Protein AF-A0AA39Y6M5-F1 (afdb_monomer_lite)

Sequence (364 aa):
MTWGSYYYCAICGGPFGGCNFQTGSERCSFQATEEDETVQDGFNRGYDQNIIQHVEVLWTEIMLILGLKRDETACIVGPAFLEHGSGSSGVELDADEDGRYRTLRSHGKFYTYINSNGFDYAWKPLFPFHWPCYKLLARALTETNSNVPVATTTNQIDKHVLFIVMERKINTASKCLNLDYGLAATSQDYCWRSIPGYELLVAPFDETPSTSTLLRTTCTISPDALHFPAVKGDLTAKVKSDPFQKLPNEIIGIILGFPIDIVSVLNLCRASWSVRCVLQDNDLFWKGRIRIDLPCFFELHQLMAEDPELLRGKNVKGLLLALHEMTRPMKGMTGPFMGLANRRRVWSVCEQIAALYWDVARES

Organism: NCBI:txid92897

pLDDT: mean 78.14, std 18.61, range [30.48, 97.44]

InterPro domains:
  IPR036047 F-box-like domain superfamily [SSF81383] (234-307)

Radius of gyration: 23.87 Å; chains: 1; bounding box: 70×54×61 Å

Secondary structure (DSSP, 8-state):
-PPPPSS--TTT---SS---EESS---------S------TTS--SEETTTS-HHHHGGGT-EEEEEE-TTS-EEEEEEEEEEE-SS-EEEEEPPPTT-GGGGT-SSS-BPPS--SS-S-TT----EEEEHHHHHHHHHHHHTTT----HHHHHHHS-HHHHHHHHHTTB-TTSSSBSS--GGGGGG-SSS----TT-GGGGS--S--HHHHHHHHHHHHHHHHH-------S--GGG-S--GGGGS-HHHHHHHHTSS--HHHHHHHHHH-HHHHHHHHT-HHHHHHHHHHH-TT-HHHHHHHHH-TTTTTTS-HHHHHHHHHHHT---TT--STTHHHHHHHHHHHHHHHHHHHHHHHHHH-

Structure (mmCIF, N/CA/C/O backbone):
data_AF-A0AA39Y6M5-F1
#
_entry.id   AF-A0AA39Y6M5-F1
#
loop_
_atom_site.group_PDB
_atom_site.id
_atom_site.type_symbol
_atom_site.label_atom_id
_atom_site.label_alt_id
_atom_site.label_comp_id
_atom_site.label_asym_id
_atom_site.label_entity_id
_atom_site.label_seq_id
_atom_site.pdbx_PDB_ins_code
_atom_site.Cartn_x
_atom_site.Cartn_y
_atom_site.Cartn_z
_atom_site.occupancy
_atom_site.B_iso_or_equiv
_atom_site.auth_seq_id
_atom_site.auth_comp_id
_atom_site.auth_asym_id
_atom_site.auth_atom_id
_atom_site.pdbx_PDB_model_num
ATOM 1 N N . MET A 1 1 ? 10.663 18.355 -23.113 1.00 34.12 1 MET A N 1
ATOM 2 C CA . MET A 1 1 ? 9.642 17.356 -22.740 1.00 34.12 1 MET A CA 1
ATOM 3 C C . MET A 1 1 ? 10.362 16.074 -22.383 1.00 34.12 1 MET A C 1
ATOM 5 O O . MET A 1 1 ? 10.937 15.446 -23.262 1.00 34.12 1 MET A O 1
ATOM 9 N N . THR A 1 2 ? 10.411 15.740 -21.101 1.00 42.34 2 THR A N 1
ATOM 10 C CA . THR A 1 2 ? 10.810 14.414 -20.626 1.00 42.34 2 THR A CA 1
ATOM 11 C C . THR A 1 2 ? 9.651 13.459 -20.896 1.00 42.34 2 THR A C 1
ATOM 13 O O . THR A 1 2 ? 8.534 13.682 -20.430 1.00 42.34 2 THR A O 1
ATOM 16 N N . TRP A 1 3 ? 9.880 12.450 -21.732 1.00 45.06 3 TRP A N 1
ATOM 17 C CA . TRP A 1 3 ? 8.889 11.412 -22.012 1.00 45.06 3 TRP A CA 1
ATOM 18 C C . TRP A 1 3 ? 8.793 10.482 -20.794 1.00 45.06 3 TRP A C 1
ATOM 20 O O . TRP A 1 3 ? 9.824 10.068 -20.269 1.00 45.06 3 TRP A O 1
ATOM 30 N N . GLY A 1 4 ? 7.578 10.176 -20.327 1.00 54.34 4 GLY A N 1
ATOM 31 C CA . GLY A 1 4 ? 7.365 9.272 -19.189 1.00 54.34 4 GLY A CA 1
ATOM 32 C C . GLY A 1 4 ? 7.829 7.837 -19.475 1.00 54.34 4 GLY A C 1
ATOM 33 O O . GLY A 1 4 ? 7.983 7.446 -20.633 1.00 54.34 4 GLY A O 1
ATOM 34 N N . SER A 1 5 ? 8.022 7.037 -18.422 1.00 58.53 5 SER A N 1
ATOM 35 C CA . SER A 1 5 ? 8.390 5.619 -18.561 1.00 58.53 5 SER A CA 1
ATOM 36 C C . SER A 1 5 ? 7.344 4.829 -19.362 1.00 58.53 5 SER A C 1
ATOM 38 O O . SER A 1 5 ? 6.140 5.002 -19.155 1.00 58.53 5 SER A O 1
ATOM 40 N N . TYR A 1 6 ? 7.814 3.939 -20.244 1.00 74.12 6 TYR A N 1
ATOM 41 C CA . TYR A 1 6 ? 6.991 3.013 -21.038 1.00 74.12 6 TYR A CA 1
ATOM 42 C C . TYR A 1 6 ? 6.620 1.727 -20.293 1.00 74.12 6 TYR A C 1
ATOM 44 O O . TYR A 1 6 ? 5.731 1.001 -20.735 1.00 74.12 6 TYR A O 1
ATOM 52 N N . TYR A 1 7 ? 7.295 1.459 -19.176 1.00 81.88 7 TYR A N 1
ATOM 53 C CA . TYR A 1 7 ? 7.055 0.317 -18.303 1.00 81.88 7 TYR A CA 1
ATOM 54 C C . TYR A 1 7 ? 6.776 0.803 -16.886 1.00 81.88 7 TYR A C 1
ATOM 56 O O . TYR A 1 7 ? 7.237 1.873 -16.475 1.00 81.88 7 TYR A O 1
ATOM 64 N N . TYR A 1 8 ? 6.040 0.006 -16.129 1.00 89.94 8 TYR A N 1
ATOM 65 C CA . TYR A 1 8 ? 5.655 0.347 -14.769 1.00 89.94 8 TYR A CA 1
ATOM 66 C C . TYR A 1 8 ? 6.223 -0.660 -13.784 1.00 89.94 8 TYR A C 1
ATOM 68 O O . TYR A 1 8 ? 6.448 -1.825 -14.113 1.00 89.94 8 TYR A O 1
ATOM 76 N N . CYS A 1 9 ? 6.439 -0.206 -12.554 1.00 93.50 9 CYS A N 1
ATOM 77 C CA . CYS A 1 9 ? 6.902 -1.069 -11.480 1.00 93.50 9 CYS A CA 1
ATOM 78 C C . CYS A 1 9 ? 5.972 -2.273 -11.295 1.00 93.50 9 CYS A C 1
ATOM 80 O O . CYS A 1 9 ? 4.769 -2.102 -11.092 1.00 93.50 9 CYS A O 1
ATOM 82 N N . ALA A 1 10 ? 6.554 -3.476 -11.279 1.00 94.38 10 ALA A N 1
ATOM 83 C CA . ALA A 1 10 ? 5.867 -4.751 -11.073 1.00 94.38 10 ALA A CA 1
ATOM 84 C C . ALA A 1 10 ? 4.918 -4.729 -9.869 1.00 94.38 10 ALA A C 1
ATOM 86 O O . ALA A 1 10 ? 3.842 -5.320 -9.897 1.00 94.38 10 ALA A O 1
ATOM 87 N N . ILE A 1 11 ? 5.342 -4.037 -8.808 1.00 96.00 11 ILE A N 1
ATOM 88 C CA . ILE A 1 11 ? 4.715 -4.065 -7.488 1.00 96.00 11 ILE A CA 1
ATOM 89 C C . ILE A 1 11 ? 3.790 -2.862 -7.290 1.00 96.00 11 ILE A C 1
ATOM 91 O O . ILE A 1 11 ? 2.639 -3.036 -6.925 1.00 96.00 11 ILE A O 1
ATOM 95 N N . CYS A 1 12 ? 4.248 -1.626 -7.519 1.00 96.06 12 CYS A N 1
ATOM 96 C CA . CYS A 1 12 ? 3.414 -0.447 -7.250 1.00 96.06 12 CYS A CA 1
ATOM 97 C C . CYS A 1 12 ? 2.680 0.105 -8.474 1.00 96.06 12 CYS A C 1
ATOM 99 O O . CYS A 1 12 ? 1.875 1.022 -8.310 1.00 96.06 12 CYS A O 1
ATOM 101 N N . GLY A 1 13 ? 2.985 -0.372 -9.683 1.00 94.06 13 GLY A N 1
ATOM 102 C CA . GLY A 1 13 ? 2.430 0.162 -10.927 1.00 94.06 13 GLY A CA 1
ATOM 103 C C . GLY A 1 13 ? 2.837 1.609 -11.223 1.00 94.06 13 GLY A C 1
ATOM 104 O O . GLY A 1 13 ? 2.235 2.231 -12.091 1.00 94.06 13 GLY A O 1
ATOM 105 N N . GLY A 1 14 ? 3.803 2.160 -10.483 1.00 92.94 14 GLY A N 1
ATOM 106 C CA . GLY A 1 14 ? 4.305 3.525 -10.637 1.00 92.94 14 GLY A CA 1
ATOM 107 C C . GLY A 1 14 ? 5.369 3.667 -11.734 1.00 92.94 14 GLY A C 1
ATOM 108 O O . GLY A 1 14 ? 5.816 2.656 -12.286 1.00 92.94 14 GLY A O 1
ATOM 109 N N . PRO A 1 15 ? 5.780 4.909 -12.039 1.00 92.19 15 PRO A N 1
ATOM 110 C CA . PRO A 1 15 ? 6.773 5.209 -13.066 1.00 92.19 15 PRO A CA 1
ATOM 111 C C . PRO A 1 15 ? 8.192 4.928 -12.592 1.00 92.19 15 PRO A C 1
ATOM 113 O O . PRO A 1 15 ? 8.428 4.914 -11.392 1.00 92.19 15 PRO A O 1
ATOM 116 N N . PHE A 1 16 ? 9.124 4.838 -13.542 1.00 85.75 16 PHE A N 1
ATOM 117 C CA . PHE A 1 16 ? 10.561 4.902 -13.283 1.00 85.75 16 PHE A CA 1
ATOM 118 C C . PHE A 1 16 ? 11.121 6.260 -13.734 1.00 85.75 16 PHE A C 1
ATOM 120 O O . PHE A 1 16 ? 11.614 6.389 -14.850 1.00 85.75 16 PHE A O 1
ATOM 127 N N . GLY A 1 17 ? 10.954 7.311 -12.928 1.00 81.38 17 GLY A N 1
ATOM 128 C CA . GLY A 1 17 ? 11.300 8.683 -13.323 1.00 81.38 17 GLY A CA 1
ATOM 129 C C . GLY A 1 17 ? 10.341 9.313 -14.349 1.00 81.38 17 GLY A C 1
ATOM 130 O O . GLY A 1 17 ? 9.203 8.873 -14.530 1.00 81.38 17 GLY A O 1
ATOM 131 N N . GLY A 1 18 ? 10.776 10.401 -14.998 1.00 74.44 18 GLY A N 1
ATOM 132 C CA . GLY A 1 18 ? 9.987 11.097 -16.028 1.00 74.44 18 GLY A CA 1
ATOM 133 C C . GLY A 1 18 ? 8.713 11.777 -15.505 1.00 74.44 18 GLY A C 1
ATOM 134 O O . GLY A 1 18 ? 7.764 11.982 -16.263 1.00 74.44 18 GLY A O 1
ATOM 135 N N . CYS A 1 19 ? 8.670 12.106 -14.210 1.00 84.44 19 CYS A N 1
ATOM 136 C CA . CYS A 1 19 ? 7.567 12.853 -13.616 1.00 84.44 19 CYS A CA 1
ATOM 137 C C . CYS A 1 19 ? 7.645 14.327 -14.030 1.00 84.44 19 CYS A C 1
ATOM 139 O O . CYS A 1 19 ? 8.646 14.996 -13.786 1.00 84.44 19 CYS A O 1
ATOM 141 N N . ASN A 1 20 ? 6.573 14.844 -14.628 1.00 87.38 20 ASN A N 1
ATOM 142 C CA . ASN A 1 20 ? 6.468 16.259 -14.975 1.00 87.38 20 ASN A CA 1
ATOM 143 C C . ASN A 1 20 ? 5.899 17.050 -13.794 1.00 87.38 20 ASN A C 1
ATOM 145 O O . ASN A 1 20 ? 5.004 16.570 -13.097 1.00 87.38 20 ASN A O 1
ATOM 149 N N . PHE A 1 21 ? 6.393 18.271 -13.604 1.00 87.31 21 PHE A N 1
ATOM 150 C CA . PHE A 1 21 ? 5.992 19.173 -12.528 1.00 87.31 21 PHE A CA 1
ATOM 151 C C . PHE A 1 21 ? 5.529 20.509 -13.094 1.00 87.31 21 PHE A C 1
ATOM 153 O O . PHE A 1 21 ? 6.044 20.964 -14.114 1.00 87.31 21 PHE A O 1
ATOM 160 N N . GLN A 1 22 ? 4.602 21.150 -12.392 1.00 85.12 22 GLN A N 1
ATOM 161 C CA . GLN A 1 22 ? 4.124 22.489 -12.708 1.00 85.12 22 GLN A CA 1
ATOM 162 C C . GLN A 1 22 ? 4.166 23.389 -11.471 1.00 85.12 22 GLN A C 1
ATOM 164 O O . GLN A 1 22 ? 4.022 22.928 -10.335 1.00 85.12 22 GLN A O 1
ATOM 169 N N . THR A 1 23 ? 4.378 24.683 -11.699 1.00 71.94 23 THR A N 1
ATOM 170 C CA . THR A 1 23 ? 4.433 25.701 -10.648 1.00 71.94 23 THR A CA 1
ATOM 171 C C . THR A 1 23 ? 3.099 26.444 -10.616 1.00 71.94 23 THR A C 1
ATOM 173 O O . THR A 1 23 ? 2.788 27.177 -11.549 1.00 71.94 23 THR A O 1
ATOM 176 N N . GLY A 1 24 ? 2.319 26.275 -9.546 1.00 58.16 24 GLY A N 1
ATOM 177 C CA . GLY A 1 24 ? 1.094 27.048 -9.312 1.00 58.16 24 GLY A CA 1
ATOM 178 C C . GLY A 1 24 ? -0.177 26.205 -9.205 1.00 58.16 24 GLY A C 1
ATOM 179 O O . GLY A 1 24 ? -0.404 25.268 -9.968 1.00 58.16 24 GLY A O 1
ATOM 180 N N . SER A 1 25 ? -1.022 26.577 -8.240 1.00 46.44 25 SER A N 1
ATOM 181 C CA . SER A 1 25 ? -2.271 25.902 -7.892 1.00 46.44 25 SER A CA 1
ATOM 182 C C . SER A 1 25 ? -3.431 26.324 -8.794 1.00 46.44 25 SER A C 1
ATOM 184 O O . SER A 1 25 ? -4.493 26.724 -8.303 1.00 46.44 25 SER A O 1
ATOM 186 N N . GLU A 1 26 ? -3.300 26.207 -10.111 1.00 47.66 26 GLU A N 1
ATOM 187 C CA . GLU A 1 26 ? -4.515 26.031 -10.904 1.00 47.66 26 GLU A CA 1
ATOM 188 C C . GLU A 1 26 ? -5.028 24.619 -10.615 1.00 47.66 26 GLU A C 1
ATOM 190 O O . GLU A 1 26 ? -4.904 23.690 -11.413 1.00 47.66 26 GLU A O 1
ATOM 195 N N . ARG A 1 27 ? -5.588 24.449 -9.406 1.00 45.91 27 ARG A N 1
ATOM 196 C CA . ARG A 1 27 ? -6.566 23.411 -9.120 1.00 45.91 27 ARG A CA 1
ATOM 197 C C . ARG A 1 27 ? -7.596 23.590 -10.216 1.00 45.91 27 ARG A C 1
ATOM 199 O O . ARG A 1 27 ? -8.429 24.483 -10.106 1.00 45.91 27 ARG A O 1
ATOM 206 N N . CYS A 1 28 ? -7.494 22.803 -11.285 1.00 39.22 28 CYS A N 1
ATOM 207 C CA . CYS A 1 28 ? -8.546 22.725 -12.275 1.00 39.22 28 CYS A CA 1
ATOM 208 C C . CYS A 1 28 ? -9.803 22.408 -11.479 1.00 39.22 28 CYS A C 1
ATOM 210 O O . CYS A 1 28 ? -9.953 21.307 -10.939 1.00 39.22 28 CYS A O 1
ATOM 212 N N . SER A 1 29 ? -10.650 23.417 -11.318 1.00 34.12 29 SER A N 1
ATOM 213 C CA . SER A 1 29 ? -11.979 23.304 -10.763 1.00 34.12 29 SER A CA 1
ATOM 214 C C . SER A 1 29 ? -12.779 22.491 -11.765 1.00 34.12 29 SER A C 1
ATOM 216 O O . SER A 1 29 ? -13.538 23.032 -12.559 1.00 34.12 29 SER A O 1
ATOM 218 N N . PHE A 1 30 ? -12.562 21.177 -11.769 1.00 38.91 30 PHE A N 1
ATOM 219 C CA . PHE A 1 30 ? -13.411 20.227 -12.462 1.00 38.91 30 PHE A CA 1
ATOM 220 C C . PHE A 1 30 ? -14.715 20.139 -11.667 1.00 38.91 30 PHE A C 1
ATOM 222 O O . PHE A 1 30 ? -14.952 19.198 -10.914 1.00 38.91 30 PHE A O 1
ATOM 229 N N . GLN A 1 31 ? -15.563 21.156 -11.815 1.00 30.48 31 GLN A N 1
ATOM 230 C CA . GLN A 1 31 ? -16.993 20.903 -11.861 1.00 30.48 31 GLN A CA 1
ATOM 231 C C . GLN A 1 31 ? -17.224 20.227 -13.209 1.00 30.48 31 GLN A C 1
ATOM 233 O O . GLN A 1 31 ? -17.261 20.886 -14.243 1.00 30.48 31 GLN A O 1
ATOM 238 N N . ALA A 1 32 ? -17.251 18.895 -13.203 1.00 34.06 32 ALA A N 1
ATOM 239 C CA . ALA A 1 32 ? -17.635 18.128 -14.374 1.00 34.06 32 ALA A CA 1
ATOM 240 C C . ALA A 1 32 ? -19.085 18.496 -14.717 1.00 34.06 32 ALA A C 1
ATOM 242 O O . ALA A 1 32 ? -20.015 18.105 -14.014 1.00 34.06 32 ALA A O 1
ATOM 243 N N . THR A 1 33 ? -19.253 19.303 -15.756 1.00 30.61 33 THR A N 1
ATOM 244 C CA . THR A 1 33 ? -20.487 19.360 -16.533 1.00 30.61 33 THR A CA 1
ATOM 245 C C . THR A 1 33 ? -20.224 18.503 -17.768 1.00 30.61 33 THR A C 1
ATOM 247 O O . THR A 1 33 ? -19.150 18.590 -18.358 1.00 30.61 33 THR A O 1
ATOM 250 N N . GLU A 1 34 ? -21.134 17.578 -18.073 1.00 36.50 34 GLU A N 1
ATOM 251 C CA . GLU A 1 34 ? -20.981 16.513 -19.083 1.00 36.50 34 GLU A CA 1
ATOM 252 C C . GLU A 1 34 ? -20.985 17.015 -20.543 1.00 36.50 34 GLU A C 1
ATOM 254 O O . GLU A 1 34 ? -21.214 16.243 -21.467 1.00 36.50 34 GLU A O 1
ATOM 259 N N . GLU A 1 35 ? -20.706 18.292 -20.786 1.00 33.50 35 GLU A N 1
ATOM 260 C CA . GLU A 1 35 ? -20.818 18.914 -22.104 1.00 33.50 35 GLU A CA 1
ATOM 261 C C . GLU A 1 35 ? -19.618 19.835 -22.353 1.00 33.50 35 GLU A C 1
ATOM 263 O O . GLU A 1 35 ? -19.730 21.040 -22.185 1.00 33.50 35 GLU A O 1
ATOM 268 N N . ASP A 1 36 ? -18.454 19.280 -22.708 1.00 31.56 36 ASP A N 1
ATOM 269 C CA . ASP A 1 36 ? -17.463 19.995 -23.532 1.00 31.56 36 ASP A CA 1
ATOM 270 C C . ASP A 1 36 ? -16.355 19.039 -24.018 1.00 31.56 36 ASP A C 1
ATOM 272 O O . ASP A 1 36 ? -15.280 18.900 -23.431 1.00 31.56 36 ASP A O 1
ATOM 276 N N . GLU A 1 37 ? -16.614 18.370 -25.145 1.00 36.66 37 GLU A N 1
ATOM 277 C CA . GLU A 1 37 ? -15.657 17.529 -25.887 1.00 36.66 37 GLU A CA 1
ATOM 278 C C . GLU A 1 37 ? -14.645 18.341 -26.729 1.00 36.66 37 GLU A C 1
ATOM 280 O O . GLU A 1 37 ? -14.101 17.847 -27.717 1.00 36.66 37 GLU A O 1
ATOM 285 N N . THR A 1 38 ? -14.329 19.585 -26.361 1.00 36.75 38 THR A N 1
ATOM 286 C CA . THR A 1 38 ? -13.321 20.383 -27.083 1.00 36.75 38 THR A CA 1
ATOM 287 C C . THR A 1 38 ? -12.401 21.157 -26.145 1.00 36.75 38 THR A C 1
ATOM 289 O O . THR A 1 38 ? -12.395 22.386 -26.139 1.00 36.75 38 THR A O 1
ATOM 292 N N . VAL A 1 39 ? -11.567 20.456 -25.371 1.00 37.78 39 VAL A N 1
ATOM 293 C CA . VAL A 1 39 ? -10.451 21.095 -24.654 1.00 37.78 39 VAL A CA 1
ATOM 294 C C . VAL A 1 39 ? -9.157 20.867 -25.429 1.00 37.78 39 VAL A C 1
ATOM 296 O O . VAL A 1 39 ? -8.657 19.750 -25.544 1.00 37.78 39 VAL A O 1
ATOM 299 N N . GLN A 1 40 ? -8.637 21.962 -25.983 1.00 34.88 40 GLN A N 1
ATOM 300 C CA . GLN A 1 40 ? -7.342 22.051 -26.652 1.00 34.88 40 GLN A CA 1
ATOM 301 C C . GLN A 1 40 ? -6.214 21.431 -25.805 1.00 34.88 40 GLN A C 1
ATOM 303 O O . GLN A 1 40 ? -6.116 21.652 -24.599 1.00 34.88 40 GLN A O 1
ATOM 308 N N . ASP A 1 41 ? -5.333 20.703 -26.491 1.00 39.19 41 ASP A N 1
ATOM 309 C CA . ASP A 1 41 ? -4.190 19.886 -26.050 1.00 39.19 41 ASP A CA 1
ATOM 310 C C . ASP A 1 41 ? -3.041 20.662 -25.341 1.00 39.19 41 ASP A C 1
ATOM 312 O O . ASP A 1 41 ? -1.866 20.341 -25.503 1.00 39.19 41 ASP A O 1
ATOM 316 N N . GLY A 1 42 ? -3.344 21.715 -24.569 1.00 39.03 42 GLY A N 1
ATOM 317 C CA . GLY A 1 42 ? -2.362 22.733 -24.161 1.00 39.03 42 GLY A CA 1
ATOM 318 C C . GLY A 1 42 ? -2.262 23.117 -22.679 1.00 39.03 42 GLY A C 1
ATOM 319 O O . GLY A 1 42 ? -1.364 23.889 -22.358 1.00 39.03 42 GLY A O 1
ATOM 320 N N . PHE A 1 43 ? -3.102 22.621 -21.762 1.00 42.53 43 PHE A N 1
ATOM 321 C CA . PHE A 1 43 ? -3.134 23.142 -20.380 1.00 42.53 43 PHE A CA 1
ATOM 322 C C . PHE A 1 43 ? -2.804 22.095 -19.293 1.00 42.53 43 PHE A C 1
ATOM 324 O O . PHE A 1 43 ? -3.413 21.031 -19.222 1.00 42.53 43 PHE A O 1
ATOM 331 N N . ASN A 1 44 ? -1.817 22.442 -18.449 1.00 51.97 44 ASN A N 1
ATOM 332 C CA . ASN A 1 44 ? -1.451 21.873 -17.138 1.00 51.97 44 ASN A CA 1
ATOM 333 C C . ASN A 1 44 ? -1.230 20.350 -17.047 1.00 51.97 44 ASN A C 1
ATOM 335 O O . ASN A 1 44 ? -2.015 19.604 -16.458 1.00 51.97 44 ASN A O 1
ATOM 339 N N . ARG A 1 45 ? -0.094 19.885 -17.586 1.00 67.56 45 ARG A N 1
ATOM 340 C CA . ARG A 1 45 ? 0.394 18.504 -17.426 1.00 67.56 45 ARG A CA 1
ATOM 341 C C . ARG A 1 45 ? 1.555 18.452 -16.432 1.00 67.56 45 ARG A C 1
ATOM 343 O O . ARG A 1 45 ? 2.706 18.632 -16.820 1.00 67.56 45 ARG A O 1
ATOM 350 N N . GLY A 1 46 ? 1.274 18.162 -15.166 1.00 85.25 46 GLY A N 1
ATOM 351 C CA . GLY A 1 46 ? 2.313 17.893 -14.174 1.00 85.25 46 GLY A CA 1
ATOM 352 C C . GLY A 1 46 ? 1.793 17.861 -12.743 1.00 85.25 46 GLY A C 1
ATOM 353 O O . GLY A 1 46 ? 0.701 18.336 -12.456 1.00 85.25 46 GLY A O 1
ATOM 354 N N . TYR A 1 47 ? 2.585 17.302 -11.837 1.00 91.75 47 TYR A N 1
ATOM 355 C CA . TYR A 1 47 ? 2.329 17.370 -10.401 1.00 91.75 47 TYR A CA 1
ATOM 356 C C . TYR A 1 47 ? 2.544 18.789 -9.865 1.00 91.75 47 TYR A C 1
ATOM 358 O O . TYR A 1 47 ? 3.460 19.489 -10.308 1.00 91.75 47 TYR A O 1
ATOM 366 N N . ASP A 1 48 ? 1.718 19.211 -8.906 1.00 91.12 48 ASP A N 1
ATOM 367 C CA . ASP A 1 48 ? 1.875 20.511 -8.241 1.00 91.12 48 ASP A CA 1
ATOM 368 C C . ASP A 1 48 ? 3.074 20.490 -7.276 1.00 91.12 48 ASP A C 1
ATOM 370 O O . ASP A 1 48 ? 3.091 19.734 -6.300 1.00 91.12 48 ASP A O 1
ATOM 374 N N . GLN A 1 49 ? 4.062 21.359 -7.522 1.00 90.19 49 GLN A N 1
ATOM 375 C CA . GLN A 1 49 ? 5.267 21.485 -6.687 1.00 90.19 49 GLN A CA 1
ATOM 376 C C . GLN A 1 49 ? 4.987 21.934 -5.244 1.00 90.19 49 GLN A C 1
ATOM 378 O O . GLN A 1 49 ? 5.842 21.755 -4.377 1.00 90.19 49 GLN A O 1
ATOM 383 N N . ASN A 1 50 ? 3.809 22.501 -4.968 1.00 90.56 50 ASN A N 1
ATOM 384 C CA . ASN A 1 50 ? 3.392 22.845 -3.607 1.00 90.56 50 ASN A CA 1
ATOM 385 C C . ASN A 1 50 ? 2.862 21.635 -2.823 1.00 90.56 50 ASN A C 1
ATOM 387 O O . ASN A 1 50 ? 2.733 21.711 -1.602 1.00 90.56 50 ASN A O 1
ATOM 391 N N . ILE A 1 51 ? 2.515 20.545 -3.515 1.00 92.50 51 ILE A N 1
ATOM 392 C CA . ILE A 1 51 ? 2.003 19.310 -2.913 1.00 92.50 51 ILE A CA 1
ATOM 393 C C . ILE A 1 51 ? 3.122 18.278 -2.789 1.00 92.50 51 ILE A C 1
ATOM 395 O O . ILE A 1 51 ? 3.242 17.646 -1.743 1.00 92.50 51 ILE A O 1
ATOM 399 N N . ILE A 1 52 ? 3.918 18.104 -3.847 1.00 92.38 52 ILE A N 1
ATOM 400 C CA . ILE A 1 52 ? 5.051 17.180 -3.866 1.00 92.38 52 ILE A CA 1
ATOM 401 C C . ILE A 1 52 ? 6.231 17.786 -4.615 1.00 92.38 52 ILE A C 1
ATOM 403 O O . ILE A 1 52 ? 6.107 18.278 -5.738 1.00 92.38 52 ILE A O 1
ATOM 407 N N . GLN A 1 53 ? 7.399 17.751 -3.989 1.00 91.06 53 GLN A N 1
ATOM 408 C CA . GLN A 1 53 ? 8.618 18.309 -4.547 1.00 91.06 53 GLN A CA 1
ATOM 409 C C . GLN A 1 53 ? 9.331 17.295 -5.442 1.00 91.06 53 GLN A C 1
ATOM 411 O O . GLN A 1 53 ? 9.236 16.083 -5.260 1.00 91.06 53 GLN A O 1
ATOM 416 N N . HIS A 1 54 ? 10.134 17.795 -6.382 1.00 89.19 54 HIS A N 1
ATOM 417 C CA . HIS A 1 54 ? 10.920 16.939 -7.273 1.00 89.19 54 HIS A CA 1
ATOM 418 C C . HIS A 1 54 ? 11.856 15.992 -6.508 1.00 89.19 54 HIS A C 1
ATOM 420 O O . HIS A 1 54 ? 12.003 14.830 -6.873 1.00 89.19 54 HIS A O 1
ATOM 426 N N . VAL A 1 55 ? 12.468 16.458 -5.415 1.00 90.50 55 VAL A N 1
ATOM 427 C CA . VAL A 1 55 ? 13.349 15.621 -4.584 1.00 90.50 55 VAL A CA 1
ATOM 428 C C . VAL A 1 55 ? 12.606 14.426 -3.974 1.00 90.50 55 VAL A C 1
ATOM 430 O O . VAL A 1 55 ? 13.184 13.356 -3.803 1.00 90.50 55 VAL A O 1
ATOM 433 N N . GLU A 1 56 ? 11.309 14.578 -3.707 1.00 91.38 56 GLU A N 1
ATOM 434 C CA . GLU A 1 56 ? 10.474 13.544 -3.100 1.00 91.38 56 GLU A CA 1
ATOM 435 C C . GLU A 1 56 ? 10.074 12.451 -4.093 1.00 91.38 56 GLU A C 1
ATOM 437 O O . GLU A 1 56 ? 9.632 11.396 -3.662 1.00 91.38 56 GLU A O 1
ATOM 442 N N . VAL A 1 57 ? 10.243 12.636 -5.405 1.00 91.81 57 VAL A N 1
ATOM 443 C CA . VAL A 1 57 ? 9.935 11.581 -6.392 1.00 91.81 57 VAL A CA 1
ATOM 444 C C . VAL A 1 57 ? 11.174 10.844 -6.894 1.00 91.81 57 VAL A C 1
ATOM 446 O O . VAL A 1 57 ? 11.032 9.853 -7.608 1.00 91.81 57 VAL A O 1
ATOM 449 N N . LEU A 1 58 ? 12.382 11.271 -6.506 1.00 89.88 58 LEU A N 1
ATOM 450 C CA . LEU A 1 58 ? 13.645 10.688 -6.985 1.00 89.88 58 LEU A CA 1
ATOM 451 C C . LEU A 1 58 ? 13.781 9.196 -6.663 1.00 89.88 58 LEU A C 1
ATOM 453 O O . LEU A 1 58 ? 14.445 8.462 -7.387 1.00 89.88 58 LEU A O 1
ATOM 457 N N . TRP A 1 59 ? 13.107 8.710 -5.616 1.00 90.00 59 TRP A N 1
ATOM 458 C CA . TRP A 1 59 ? 13.081 7.278 -5.300 1.00 90.00 59 TRP A CA 1
ATOM 459 C C . TRP A 1 59 ? 12.491 6.425 -6.436 1.00 90.00 59 TRP A C 1
ATOM 461 O O . TRP A 1 59 ? 12.778 5.232 -6.503 1.00 90.00 59 TRP A O 1
ATOM 471 N N . THR A 1 60 ? 11.681 7.020 -7.320 1.00 90.12 60 THR A N 1
ATOM 472 C CA . THR A 1 60 ? 11.120 6.340 -8.496 1.00 90.12 60 THR A CA 1
ATOM 473 C C . THR A 1 60 ? 12.158 6.107 -9.592 1.00 90.12 60 THR A C 1
ATOM 475 O O . THR A 1 60 ? 11.970 5.246 -10.435 1.00 90.12 60 THR A O 1
ATOM 478 N N . GLU A 1 61 ? 13.278 6.828 -9.601 1.00 84.19 61 GLU A N 1
ATOM 479 C CA . GLU A 1 61 ? 14.291 6.695 -10.658 1.00 84.19 61 GLU A CA 1
ATOM 480 C C . GLU A 1 61 ? 15.159 5.445 -10.483 1.00 84.19 61 GLU A C 1
ATOM 482 O O . GLU A 1 61 ? 15.695 4.9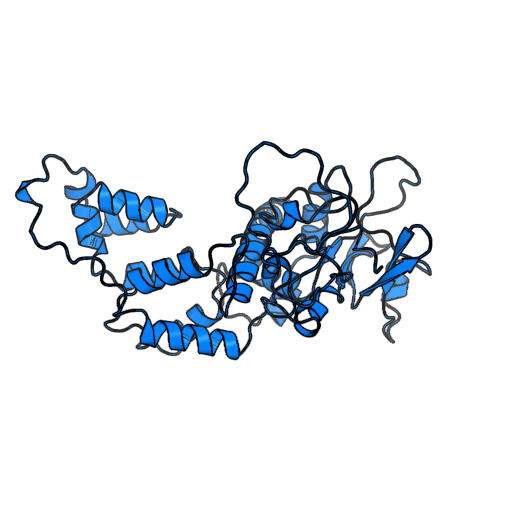17 -11.457 1.00 84.19 61 GLU A O 1
ATOM 487 N N . ILE A 1 62 ? 15.270 4.947 -9.248 1.00 80.94 62 ILE A N 1
ATOM 488 C CA . ILE A 1 62 ? 16.076 3.774 -8.914 1.00 80.94 62 ILE A CA 1
ATOM 489 C C . ILE A 1 62 ? 15.216 2.521 -9.053 1.00 80.94 62 ILE A C 1
ATOM 491 O O . ILE A 1 62 ? 14.291 2.289 -8.264 1.00 80.94 62 ILE A O 1
ATOM 495 N N . MET A 1 63 ? 15.570 1.665 -10.010 1.00 82.38 63 MET A N 1
ATOM 496 C CA . MET A 1 63 ? 14.927 0.366 -10.176 1.00 82.38 63 MET A CA 1
ATOM 497 C C . MET A 1 63 ? 15.860 -0.794 -9.828 1.00 82.38 63 MET A C 1
ATOM 499 O O . MET A 1 63 ? 17.086 -0.705 -9.868 1.00 82.38 63 MET A O 1
ATOM 503 N N . LEU A 1 64 ? 15.234 -1.914 -9.504 1.00 85.50 64 LEU A N 1
ATOM 504 C CA . LEU A 1 64 ? 15.812 -3.243 -9.421 1.00 85.50 64 LEU A CA 1
ATOM 505 C C . LEU A 1 64 ? 15.130 -4.100 -10.470 1.00 85.50 64 LEU A C 1
ATOM 507 O O . LEU A 1 64 ? 13.977 -3.852 -10.821 1.00 85.50 64 LEU A O 1
ATOM 511 N N . ILE A 1 65 ? 15.816 -5.137 -10.921 1.00 84.94 65 ILE A N 1
ATOM 512 C CA . ILE A 1 65 ? 15.321 -6.044 -11.945 1.00 84.94 65 ILE A CA 1
ATOM 513 C C . ILE A 1 65 ? 15.390 -7.466 -11.413 1.00 84.94 65 ILE A C 1
ATOM 515 O O . ILE A 1 65 ? 16.466 -7.937 -11.052 1.00 84.94 65 ILE A O 1
ATOM 519 N N . LEU A 1 66 ? 14.259 -8.166 -11.408 1.00 87.12 66 LEU A N 1
ATOM 520 C CA . LEU A 1 66 ? 14.216 -9.619 -11.258 1.00 87.12 66 LEU A CA 1
ATOM 521 C C . LEU A 1 66 ? 14.268 -10.278 -12.638 1.00 87.12 66 LEU A C 1
ATOM 523 O O . LEU A 1 66 ? 13.516 -9.913 -13.543 1.00 87.12 66 LEU A O 1
ATOM 527 N N . GLY A 1 67 ? 15.140 -11.268 -12.785 1.00 83.69 67 GLY A N 1
ATOM 528 C CA . GLY A 1 67 ? 15.293 -12.043 -14.010 1.00 83.69 67 GLY A CA 1
ATOM 529 C C . GLY A 1 67 ? 15.957 -13.390 -13.755 1.00 83.69 67 GLY A C 1
ATOM 530 O O . GLY A 1 67 ? 16.420 -13.663 -12.645 1.00 83.69 67 GLY A O 1
ATOM 531 N N . LEU A 1 68 ? 16.022 -14.221 -14.793 1.00 78.50 68 LEU A N 1
ATOM 532 C CA . LEU A 1 68 ? 16.782 -15.471 -14.775 1.00 78.50 68 LEU A CA 1
ATOM 533 C C . LEU A 1 68 ? 18.168 -15.252 -15.386 1.00 78.50 68 LEU A C 1
ATOM 535 O O . LEU A 1 68 ? 18.317 -14.565 -16.401 1.00 78.50 68 LEU A O 1
ATOM 539 N N . LYS A 1 69 ? 19.185 -15.849 -14.769 1.00 73.25 69 LYS A N 1
ATOM 540 C CA . LYS A 1 69 ? 20.512 -16.012 -15.368 1.00 73.25 69 LYS A CA 1
ATOM 541 C C . LYS A 1 69 ? 20.482 -17.108 -16.439 1.00 73.25 69 LYS A C 1
ATOM 543 O O . LYS A 1 69 ? 19.506 -17.838 -16.579 1.00 73.25 69 LYS A O 1
ATOM 548 N N . ARG A 1 70 ? 21.593 -17.266 -17.170 1.00 69.44 70 ARG A N 1
ATOM 549 C CA . ARG A 1 70 ? 21.757 -18.325 -18.192 1.00 69.44 70 ARG A CA 1
ATOM 550 C C . ARG A 1 70 ? 21.591 -19.751 -17.660 1.00 69.44 70 ARG A C 1
ATOM 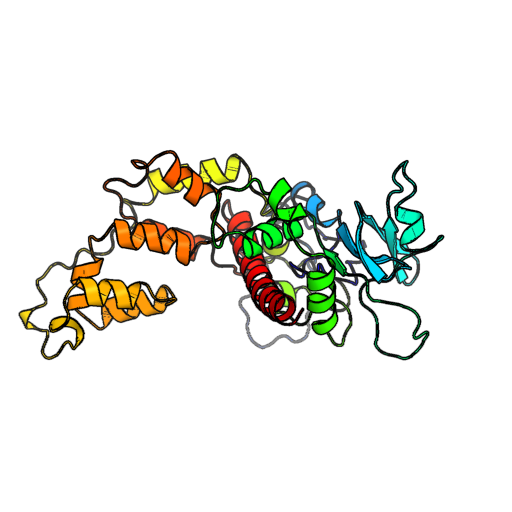552 O O . ARG A 1 70 ? 21.279 -20.639 -18.438 1.00 69.44 70 ARG A O 1
ATOM 559 N N . ASP A 1 71 ? 21.854 -19.969 -16.378 1.00 71.50 71 ASP A N 1
ATOM 560 C CA . ASP A 1 71 ? 21.686 -21.254 -15.695 1.00 71.50 71 ASP A CA 1
ATOM 561 C C . ASP A 1 71 ? 20.273 -21.428 -15.104 1.00 71.50 71 ASP A C 1
ATOM 563 O O . ASP A 1 71 ? 20.076 -22.276 -14.240 1.00 71.50 71 ASP A O 1
ATOM 567 N N . GLU A 1 72 ? 19.307 -20.608 -15.538 1.00 77.06 72 GLU A N 1
ATOM 568 C CA . GLU A 1 72 ? 17.918 -20.565 -15.054 1.00 77.06 72 GLU A CA 1
ATOM 569 C C . GLU A 1 72 ? 17.780 -20.187 -13.565 1.00 77.06 72 GLU A C 1
ATOM 571 O O . GLU A 1 72 ? 16.687 -20.236 -12.994 1.00 77.06 72 GLU A O 1
ATOM 576 N N . THR A 1 73 ? 18.859 -19.735 -12.913 1.00 78.62 73 THR A N 1
ATOM 577 C CA . THR A 1 73 ? 18.778 -19.253 -11.531 1.00 78.62 73 THR A CA 1
ATOM 578 C C . THR A 1 73 ? 18.177 -17.852 -11.482 1.00 78.62 73 THR A C 1
ATOM 580 O O . THR A 1 73 ? 18.623 -16.927 -12.167 1.00 78.62 73 THR A O 1
ATOM 583 N N . ALA A 1 74 ? 17.154 -17.670 -10.645 1.00 81.44 74 ALA A N 1
ATOM 584 C CA . ALA A 1 74 ? 16.528 -16.369 -10.464 1.00 81.44 74 ALA A CA 1
ATOM 585 C C . ALA A 1 74 ? 17.407 -15.439 -9.621 1.00 81.44 74 ALA A C 1
ATOM 587 O O . ALA A 1 74 ? 17.894 -15.799 -8.545 1.00 81.44 74 ALA A O 1
ATOM 588 N N . CYS A 1 75 ? 17.585 -14.207 -10.088 1.00 82.00 75 CYS A N 1
ATOM 589 C CA . CYS A 1 75 ? 18.350 -13.191 -9.383 1.00 82.00 75 CYS A CA 1
ATOM 590 C C . CYS A 1 75 ? 17.716 -11.806 -9.497 1.00 82.00 75 CYS A C 1
ATOM 592 O O . CYS A 1 75 ? 17.045 -11.489 -10.477 1.00 82.00 75 CYS A O 1
ATOM 594 N N . ILE A 1 76 ? 17.968 -10.987 -8.477 1.00 79.75 76 ILE A N 1
ATOM 595 C CA . ILE A 1 76 ? 17.617 -9.569 -8.457 1.00 79.75 76 ILE A CA 1
ATOM 596 C C . ILE A 1 76 ? 18.906 -8.781 -8.632 1.00 79.75 76 ILE A C 1
ATOM 598 O O . ILE A 1 76 ? 19.901 -9.088 -7.970 1.00 79.75 76 ILE A O 1
ATOM 602 N N . VAL A 1 77 ? 18.879 -7.797 -9.523 1.00 75.06 77 VAL A N 1
ATOM 603 C CA . VAL A 1 77 ? 20.035 -6.986 -9.904 1.00 75.06 77 VAL A CA 1
ATOM 604 C C . VAL A 1 77 ? 19.657 -5.505 -9.901 1.00 75.06 77 VAL A C 1
ATOM 606 O O . VAL A 1 77 ? 18.548 -5.146 -10.289 1.00 75.06 77 VAL A O 1
ATOM 609 N N . GLY A 1 78 ? 20.566 -4.652 -9.438 1.00 64.50 78 GLY A N 1
ATOM 610 C CA . GLY A 1 78 ? 20.428 -3.198 -9.402 1.00 64.50 78 GLY A CA 1
ATOM 611 C C . GLY A 1 78 ? 21.490 -2.564 -8.487 1.00 64.50 78 GLY A C 1
ATOM 612 O O . GLY A 1 78 ? 22.213 -3.311 -7.828 1.00 64.50 78 GLY A O 1
ATOM 613 N N . PRO A 1 79 ? 21.572 -1.225 -8.403 1.00 65.12 79 PRO A N 1
ATOM 614 C CA . PRO A 1 79 ? 20.651 -0.255 -8.994 1.00 65.12 79 PRO A CA 1
ATOM 615 C C . PRO A 1 79 ? 20.699 -0.243 -10.526 1.00 65.12 79 PRO A C 1
ATOM 617 O O . PRO A 1 79 ? 21.694 -0.605 -11.152 1.00 65.12 79 PRO A O 1
ATOM 620 N N . ALA A 1 80 ? 19.575 0.123 -11.126 1.00 61.94 80 ALA A N 1
ATOM 621 C CA . ALA A 1 80 ? 19.409 0.223 -12.564 1.00 61.94 80 ALA A CA 1
ATOM 622 C C . ALA A 1 80 ? 18.630 1.494 -12.911 1.00 61.94 80 ALA A C 1
ATOM 624 O O . ALA A 1 80 ? 17.800 1.949 -12.116 1.00 61.94 80 ALA A O 1
ATOM 625 N N . PHE A 1 81 ? 18.876 2.037 -14.103 1.00 63.00 81 PHE A N 1
ATOM 626 C CA . PHE A 1 81 ? 18.308 3.309 -14.555 1.00 63.00 81 PHE A CA 1
ATOM 627 C C . PHE A 1 81 ? 17.703 3.180 -15.955 1.00 63.00 81 PHE A C 1
ATOM 629 O O . PHE A 1 81 ? 18.134 2.355 -16.767 1.00 63.00 81 PHE A O 1
ATOM 636 N N . LEU A 1 82 ? 16.654 3.961 -16.230 1.00 60.22 82 LEU A N 1
ATOM 637 C CA . LEU A 1 82 ? 16.085 4.022 -17.574 1.00 60.22 82 LEU A CA 1
ATOM 638 C C . LEU A 1 82 ? 17.008 4.822 -18.491 1.00 60.22 82 LEU A C 1
ATOM 640 O O . LEU A 1 82 ? 17.295 5.987 -18.228 1.00 60.22 82 LEU A O 1
ATOM 644 N N . GLU A 1 83 ? 17.384 4.228 -19.620 1.00 57.19 83 GLU A N 1
ATOM 645 C CA . GLU A 1 83 ? 18.076 4.937 -20.689 1.00 57.19 83 GLU A CA 1
ATOM 646 C C . GLU A 1 83 ? 17.055 5.385 -21.751 1.00 57.19 83 GLU A C 1
ATOM 648 O O . GLU A 1 83 ? 16.340 4.575 -22.360 1.00 57.19 83 GLU A O 1
ATOM 653 N N . HIS A 1 84 ? 16.984 6.692 -22.005 1.00 51.75 84 HIS A N 1
ATOM 654 C CA . HIS A 1 84 ? 16.155 7.249 -23.074 1.00 51.75 84 HIS A CA 1
ATOM 655 C C . HIS A 1 84 ? 16.911 7.208 -24.413 1.00 51.75 84 HIS A C 1
ATOM 657 O O . HIS A 1 84 ? 17.644 8.130 -24.758 1.00 51.75 84 HIS A O 1
ATOM 663 N N . GLY A 1 85 ? 16.720 6.135 -25.186 1.00 41.75 85 GLY A N 1
ATOM 664 C CA . GLY A 1 85 ? 17.180 6.039 -26.575 1.00 41.75 85 GLY A CA 1
ATOM 665 C C . GLY A 1 85 ? 16.137 6.537 -27.583 1.00 41.75 85 GLY A C 1
ATOM 666 O O . GLY A 1 85 ? 14.935 6.525 -27.314 1.00 41.75 85 GLY A O 1
ATOM 667 N N . SER A 1 86 ? 16.587 6.933 -28.778 1.00 33.78 86 SER A N 1
ATOM 668 C CA . SER A 1 86 ? 15.737 7.297 -29.920 1.00 33.78 86 SER A CA 1
ATOM 669 C C . SER A 1 86 ? 14.911 6.095 -30.409 1.00 33.78 86 SER A C 1
ATOM 671 O O . SER A 1 86 ? 15.327 5.379 -31.317 1.00 33.78 86 SER A O 1
ATOM 673 N N . GLY A 1 87 ? 13.753 5.856 -29.790 1.00 35.59 87 GLY A N 1
ATOM 674 C CA . GLY A 1 87 ? 12.745 4.891 -30.251 1.00 35.59 87 GLY A CA 1
ATOM 675 C C . GLY A 1 87 ? 12.562 3.628 -29.402 1.00 35.59 87 GLY A C 1
ATOM 676 O O . GLY A 1 87 ? 11.637 2.869 -29.672 1.00 35.59 87 GLY A O 1
ATOM 677 N N . SER A 1 88 ? 13.370 3.404 -28.361 1.00 43.22 88 SER A N 1
ATOM 678 C CA . SER A 1 88 ? 13.185 2.284 -27.424 1.00 43.22 88 SER A CA 1
ATOM 679 C C . SER A 1 88 ? 13.808 2.595 -26.061 1.00 43.22 88 SER A C 1
ATOM 681 O O . SER A 1 88 ? 14.992 2.936 -25.997 1.00 43.22 88 SER A O 1
ATOM 683 N N . SER A 1 89 ? 13.041 2.447 -24.977 1.00 48.75 89 SER A N 1
ATOM 684 C CA . SER A 1 89 ? 13.577 2.507 -23.612 1.00 48.75 89 SER A CA 1
ATOM 685 C C . SER A 1 89 ? 14.184 1.165 -23.234 1.00 48.75 89 SER A C 1
ATOM 687 O O . SER A 1 89 ? 13.486 0.151 -23.207 1.00 48.75 89 SER A O 1
ATOM 689 N N . GLY A 1 90 ? 15.487 1.186 -22.971 1.00 55.25 90 GLY A N 1
ATOM 690 C CA . GLY A 1 90 ? 16.226 0.071 -22.401 1.00 55.25 90 GLY A CA 1
ATOM 691 C C . GLY A 1 90 ? 16.573 0.356 -20.947 1.00 55.25 90 GLY A C 1
ATOM 692 O O . GLY A 1 90 ? 16.604 1.513 -20.527 1.00 55.25 90 GLY A O 1
ATOM 693 N N . VAL A 1 91 ? 16.838 -0.695 -20.183 1.00 57.47 91 VAL A N 1
ATOM 694 C CA . VAL A 1 91 ? 17.452 -0.545 -18.862 1.00 57.47 91 VAL A CA 1
ATOM 695 C C . VAL A 1 91 ? 18.973 -0.602 -19.002 1.00 57.47 91 VAL A C 1
ATOM 697 O O . VAL A 1 91 ? 19.483 -1.445 -19.743 1.00 57.47 91 VAL A O 1
ATOM 700 N N . GLU A 1 92 ? 19.681 0.276 -18.294 1.00 59.25 92 GLU A N 1
ATOM 701 C CA . GLU A 1 92 ? 21.122 0.188 -18.058 1.00 59.25 92 GLU A CA 1
ATOM 702 C C . GLU A 1 92 ? 21.368 -0.240 -16.604 1.00 59.25 92 GLU A C 1
ATOM 704 O O . GLU A 1 92 ? 20.669 0.191 -15.682 1.00 59.25 92 GLU A O 1
ATOM 709 N N . LEU A 1 93 ? 22.323 -1.149 -16.411 1.00 58.66 93 LEU A N 1
ATOM 710 C CA . LEU A 1 93 ? 22.734 -1.638 -15.097 1.00 58.66 93 LEU A CA 1
ATOM 711 C C . LEU A 1 93 ? 24.053 -0.960 -14.726 1.00 58.66 93 LEU A C 1
ATOM 713 O O . LEU A 1 93 ? 24.997 -1.043 -15.515 1.00 58.66 93 LEU A O 1
ATOM 717 N N . ASP A 1 94 ? 24.146 -0.379 -13.529 1.00 52.09 94 ASP A N 1
ATOM 718 C CA . ASP A 1 94 ? 25.451 0.002 -12.982 1.00 52.09 94 ASP A CA 1
ATOM 719 C C . ASP A 1 94 ? 26.268 -1.277 -12.754 1.00 52.09 94 ASP A C 1
ATOM 721 O O . ASP A 1 94 ? 25.808 -2.234 -12.129 1.00 52.09 94 ASP A O 1
ATOM 725 N N . ALA A 1 95 ? 27.469 -1.345 -13.322 1.00 46.34 95 ALA A N 1
ATOM 726 C CA . ALA A 1 95 ? 28.331 -2.509 -13.168 1.00 46.34 95 ALA A CA 1
ATOM 727 C C . ALA A 1 95 ? 28.939 -2.545 -11.752 1.00 46.34 95 ALA A C 1
ATOM 729 O O . ALA A 1 95 ? 29.691 -1.638 -11.411 1.00 46.34 95 ALA A O 1
ATOM 730 N N . ASP A 1 96 ? 28.720 -3.607 -10.957 1.00 46.75 96 ASP A N 1
ATOM 731 C CA . ASP A 1 96 ? 29.614 -3.859 -9.806 1.00 46.75 96 ASP A CA 1
ATOM 732 C C . ASP A 1 96 ? 30.986 -4.336 -10.284 1.00 46.75 96 ASP A C 1
ATOM 734 O O . ASP A 1 96 ? 31.119 -5.067 -11.276 1.00 46.75 96 ASP A O 1
ATOM 738 N N . GLU A 1 97 ? 31.974 -4.040 -9.439 1.00 43.12 97 GLU A N 1
ATOM 739 C CA . GLU A 1 97 ? 33.350 -4.544 -9.449 1.00 43.12 97 GLU A CA 1
ATOM 740 C C . GLU A 1 97 ? 33.450 -6.082 -9.601 1.00 43.12 97 GLU A C 1
ATOM 742 O O . GLU A 1 97 ? 34.407 -6.582 -10.188 1.00 43.12 97 GLU A O 1
ATOM 747 N N . ASP A 1 98 ? 32.431 -6.839 -9.172 1.00 46.91 98 ASP A N 1
ATOM 748 C CA . ASP A 1 98 ? 32.393 -8.312 -9.208 1.00 46.91 98 ASP A CA 1
ATOM 749 C C . ASP A 1 98 ? 31.957 -8.919 -10.562 1.00 46.91 98 ASP A C 1
ATOM 751 O O . ASP A 1 98 ? 31.889 -10.143 -10.710 1.00 46.91 98 ASP A O 1
ATOM 755 N N . GLY A 1 99 ? 31.566 -8.115 -11.557 1.00 48.34 99 GLY A N 1
ATOM 756 C CA . GLY A 1 99 ? 31.169 -8.623 -12.880 1.00 48.34 99 GLY A CA 1
ATOM 757 C C . GLY A 1 99 ? 29.894 -9.487 -12.905 1.00 48.34 99 GLY A C 1
ATOM 758 O O . GLY A 1 99 ? 29.571 -10.066 -13.947 1.00 48.34 99 GLY A O 1
ATOM 759 N N . ARG A 1 100 ? 29.124 -9.549 -11.806 1.00 47.88 100 ARG A N 1
ATOM 760 C CA . ARG A 1 100 ? 27.864 -10.320 -11.692 1.00 47.88 100 ARG A CA 1
ATOM 761 C C . ARG A 1 100 ? 26.846 -9.952 -12.776 1.00 47.88 100 ARG A C 1
ATOM 763 O O . ARG A 1 100 ? 26.126 -10.818 -13.265 1.00 47.88 100 ARG A O 1
ATOM 770 N N . TYR A 1 101 ? 26.852 -8.705 -13.232 1.00 47.47 101 TYR A N 1
ATOM 771 C CA . TYR A 1 101 ? 25.967 -8.156 -14.268 1.00 47.47 101 TYR A CA 1
ATOM 772 C C . TYR A 1 101 ? 26.203 -8.770 -15.652 1.00 47.47 101 TYR A C 1
ATOM 774 O O . TYR A 1 101 ? 25.253 -8.952 -16.412 1.00 47.47 101 TYR A O 1
ATOM 782 N N . ARG A 1 102 ? 27.439 -9.208 -15.952 1.00 45.56 102 ARG A N 1
ATOM 783 C CA . ARG A 1 102 ? 27.762 -9.917 -17.207 1.00 45.56 102 ARG A CA 1
ATOM 784 C C . ARG A 1 102 ? 27.025 -11.259 -17.335 1.00 45.56 102 ARG A C 1
ATOM 786 O O . ARG A 1 102 ? 26.984 -11.817 -18.431 1.00 45.56 102 ARG A O 1
ATOM 793 N N . THR A 1 103 ? 26.459 -11.782 -16.240 1.00 43.72 103 THR A N 1
ATOM 794 C CA . THR A 1 103 ? 25.767 -13.083 -16.208 1.00 43.72 103 THR A CA 1
ATOM 795 C C . THR A 1 103 ? 24.273 -13.018 -16.532 1.00 43.72 103 THR A C 1
ATOM 797 O O . THR A 1 103 ? 23.720 -14.050 -16.914 1.00 43.72 103 THR A O 1
ATOM 800 N N . LEU A 1 104 ? 23.635 -11.836 -16.470 1.00 49.09 104 LEU A N 1
ATOM 801 C CA . LEU A 1 104 ? 22.277 -11.662 -17.000 1.00 49.09 104 LEU A CA 1
ATOM 802 C C . LEU A 1 104 ? 22.311 -11.646 -18.534 1.00 49.09 104 LEU A C 1
ATOM 804 O O . LEU A 1 104 ? 21.599 -12.440 -19.138 1.00 49.09 104 LEU A O 1
ATOM 808 N N . ARG A 1 105 ? 23.199 -10.845 -19.158 1.00 47.44 105 ARG A N 1
ATOM 809 C CA . ARG A 1 105 ? 23.644 -10.922 -20.573 1.00 47.44 105 ARG A CA 1
ATOM 810 C C . ARG A 1 105 ? 24.986 -10.193 -20.764 1.00 47.44 105 ARG A C 1
ATOM 812 O O . ARG A 1 105 ? 25.358 -9.323 -19.986 1.00 47.44 105 ARG A O 1
ATOM 819 N N . SER A 1 106 ? 25.711 -10.532 -21.828 1.00 37.78 106 SER A N 1
ATOM 820 C CA . SER A 1 106 ? 26.966 -9.895 -22.243 1.00 37.78 106 SER A CA 1
ATOM 821 C C . SER A 1 106 ? 26.685 -8.730 -23.205 1.00 37.78 106 SER A C 1
ATOM 823 O O . SER A 1 106 ? 26.511 -8.985 -24.391 1.00 37.78 106 SER A O 1
ATOM 825 N N . HIS A 1 107 ? 26.702 -7.492 -22.695 1.00 36.19 107 HIS A N 1
ATOM 826 C CA . HIS A 1 107 ? 26.503 -6.209 -23.404 1.00 36.19 107 HIS A CA 1
ATOM 827 C C . HIS A 1 107 ? 25.083 -5.951 -23.955 1.00 36.19 107 HIS A C 1
ATOM 829 O O . HIS A 1 107 ? 24.524 -6.777 -24.670 1.00 36.19 107 HIS A O 1
ATOM 835 N N . GLY A 1 108 ? 24.543 -4.752 -23.702 1.00 51.12 108 GLY A N 1
ATOM 836 C CA . GLY A 1 108 ? 23.398 -4.201 -24.438 1.00 51.12 108 GLY A CA 1
ATOM 837 C C . GLY A 1 108 ? 22.100 -4.050 -23.636 1.00 51.12 108 GLY A C 1
ATOM 838 O O . GLY A 1 108 ? 21.795 -4.843 -22.752 1.00 51.12 108 GLY A O 1
ATOM 839 N N . LYS A 1 109 ? 21.357 -2.996 -23.987 1.00 53.41 109 LYS A N 1
ATOM 840 C CA . LYS A 1 109 ? 20.061 -2.545 -23.455 1.00 53.41 109 LYS A CA 1
ATOM 841 C C . LYS A 1 109 ? 19.093 -3.697 -23.153 1.00 53.41 109 LYS A C 1
ATOM 843 O O . LYS A 1 109 ? 18.873 -4.559 -24.004 1.00 53.41 109 LYS A O 1
ATOM 848 N N . PHE A 1 110 ? 18.472 -3.680 -21.972 1.00 60.34 110 PHE A N 1
ATOM 849 C CA . PHE A 1 110 ? 17.499 -4.701 -21.561 1.00 60.34 110 PHE A CA 1
ATOM 850 C C . PHE A 1 110 ? 16.054 -4.264 -21.827 1.00 60.34 110 PHE A C 1
ATOM 852 O O . PHE A 1 110 ? 15.704 -3.114 -21.568 1.00 60.34 110 PHE A O 1
ATOM 859 N N . TYR A 1 111 ? 15.207 -5.199 -22.269 1.00 64.38 111 TYR A N 1
ATOM 860 C CA . TYR A 1 111 ? 13.763 -4.992 -22.402 1.00 64.38 111 TYR A CA 1
ATOM 861 C C . TYR A 1 111 ? 13.029 -5.617 -21.215 1.00 64.38 111 TYR A C 1
ATOM 863 O O . TYR A 1 111 ? 13.180 -6.806 -20.930 1.00 64.38 111 TYR A O 1
ATOM 871 N N . THR A 1 112 ? 12.239 -4.811 -20.515 1.00 71.88 112 THR A N 1
ATOM 872 C CA . THR A 1 112 ? 11.362 -5.264 -19.432 1.00 71.88 112 THR A CA 1
ATOM 873 C C . THR A 1 112 ? 10.023 -5.692 -20.006 1.00 71.88 112 THR A C 1
ATOM 875 O O . THR A 1 112 ? 9.535 -5.049 -20.923 1.00 71.88 112 THR A O 1
ATOM 878 N N . TYR A 1 113 ? 9.446 -6.769 -19.475 1.00 70.75 113 TYR A N 1
ATOM 879 C CA . TYR A 1 113 ? 8.150 -7.323 -19.900 1.00 70.75 113 TYR A CA 1
ATOM 880 C C . TYR A 1 113 ? 7.949 -7.431 -21.415 1.00 70.75 113 TYR A C 1
ATOM 882 O O . TYR A 1 113 ? 7.287 -6.608 -22.019 1.00 70.75 113 TYR A O 1
ATOM 890 N N . ILE A 1 114 ? 8.421 -8.512 -22.040 1.00 66.94 114 ILE A N 1
ATOM 891 C CA . ILE A 1 114 ? 7.864 -8.982 -23.320 1.00 66.94 114 ILE A CA 1
ATOM 892 C C . ILE A 1 114 ? 7.750 -10.510 -23.269 1.00 66.94 114 ILE A C 1
ATOM 894 O O . ILE A 1 114 ? 8.725 -11.171 -22.916 1.00 66.94 114 ILE A O 1
ATOM 898 N N . ASN A 1 115 ? 6.590 -11.058 -23.665 1.00 53.41 115 ASN A N 1
ATOM 899 C CA . ASN A 1 115 ? 6.541 -11.985 -24.808 1.00 53.41 115 ASN A CA 1
ATOM 900 C C . ASN A 1 115 ? 5.147 -12.046 -25.455 1.00 53.41 115 ASN A C 1
ATOM 902 O O . ASN A 1 115 ? 4.351 -12.944 -25.192 1.00 53.41 115 ASN A O 1
ATOM 906 N N . SER A 1 116 ? 4.871 -11.100 -26.350 1.00 50.22 116 SER A N 1
ATOM 907 C CA . SER A 1 116 ? 3.755 -11.189 -27.291 1.00 50.22 116 SER A CA 1
ATOM 908 C C . SER A 1 116 ? 4.220 -10.724 -28.675 1.00 50.22 116 SER A C 1
ATOM 910 O O . SER A 1 116 ? 4.118 -9.545 -28.996 1.00 50.22 116 SER A O 1
ATOM 912 N N . ASN A 1 117 ? 4.796 -11.659 -29.458 1.00 45.31 117 ASN A N 1
ATOM 913 C CA . ASN A 1 117 ? 4.737 -11.763 -30.941 1.00 45.31 117 ASN A CA 1
ATOM 914 C C . ASN A 1 117 ? 6.003 -12.318 -31.642 1.00 45.31 117 ASN A C 1
ATOM 916 O O . ASN A 1 117 ? 6.397 -11.827 -32.696 1.00 45.31 117 ASN A O 1
ATOM 920 N N . GLY A 1 118 ? 6.610 -13.399 -31.141 1.00 45.25 118 GLY A N 1
ATOM 921 C CA . GLY A 1 118 ? 7.335 -14.336 -32.021 1.00 45.25 118 GLY A CA 1
ATOM 922 C C . GLY A 1 118 ? 8.660 -13.869 -32.639 1.00 45.25 118 GLY A C 1
ATOM 923 O O . GLY A 1 118 ? 9.209 -14.589 -33.471 1.00 45.25 118 GLY A O 1
ATOM 924 N N . PHE A 1 119 ? 9.224 -12.738 -32.219 1.00 44.88 119 PHE A N 1
ATOM 925 C CA . PHE A 1 119 ? 10.621 -12.427 -32.513 1.00 44.88 119 PHE A CA 1
ATOM 926 C C . PHE A 1 119 ? 11.483 -12.860 -31.328 1.00 44.88 119 PHE A C 1
ATOM 928 O O . PHE A 1 119 ? 11.701 -12.120 -30.376 1.00 44.88 119 PHE A O 1
ATOM 935 N N . ASP A 1 120 ? 11.943 -14.106 -31.458 1.00 44.75 120 ASP A N 1
ATOM 936 C CA . ASP A 1 120 ? 12.979 -14.774 -30.673 1.00 44.75 120 ASP A CA 1
ATOM 937 C C . ASP A 1 120 ? 12.508 -15.411 -29.344 1.00 44.75 120 ASP A C 1
ATOM 939 O O . ASP A 1 120 ? 12.459 -14.801 -28.276 1.00 44.75 120 ASP A O 1
ATOM 943 N N . TYR A 1 121 ? 12.174 -16.707 -29.427 1.00 45.72 121 TYR A N 1
ATOM 944 C CA . TYR A 1 121 ? 11.762 -17.597 -28.327 1.00 45.72 121 TYR A CA 1
ATOM 945 C C . TYR A 1 121 ? 12.837 -17.807 -27.241 1.00 45.72 121 TYR A C 1
ATOM 947 O O . TYR A 1 121 ? 12.606 -18.538 -26.281 1.00 45.72 121 TYR A O 1
ATOM 955 N N . ALA A 1 122 ? 14.012 -17.193 -27.380 1.00 51.88 122 ALA A N 1
ATOM 956 C CA . ALA A 1 122 ? 15.146 -17.385 -26.485 1.00 51.88 122 ALA A CA 1
ATOM 957 C C . ALA A 1 122 ? 15.110 -16.508 -25.218 1.00 51.88 122 ALA A C 1
ATOM 959 O O . ALA A 1 122 ? 15.972 -16.653 -24.350 1.00 51.88 122 ALA A O 1
ATOM 960 N N . TRP A 1 123 ? 14.164 -15.570 -25.097 1.00 60.19 123 TRP A N 1
ATOM 961 C CA . TRP A 1 123 ? 14.264 -14.499 -24.103 1.00 60.19 123 TRP A CA 1
ATOM 962 C C . TRP A 1 123 ? 13.187 -14.570 -23.017 1.00 60.19 123 TRP A C 1
ATOM 964 O O . TRP A 1 123 ? 11.993 -14.449 -23.280 1.00 60.19 123 TRP A O 1
ATOM 974 N N . LYS A 1 124 ? 13.640 -14.719 -21.769 1.00 74.12 124 LYS A N 1
ATOM 975 C CA . LYS A 1 124 ? 12.809 -14.641 -20.563 1.00 74.12 124 LYS A CA 1
ATOM 976 C C . LYS A 1 124 ? 12.511 -13.184 -20.167 1.00 74.12 124 LYS A C 1
ATOM 978 O O . LYS A 1 124 ? 13.374 -12.323 -20.372 1.00 74.12 124 LYS A O 1
ATOM 983 N N . PRO A 1 125 ? 11.322 -12.900 -19.599 1.00 79.69 125 PRO A N 1
ATOM 984 C CA . PRO A 1 125 ? 10.935 -11.555 -19.181 1.00 79.69 125 PRO A CA 1
ATOM 985 C C . PRO A 1 125 ? 11.791 -11.044 -18.015 1.00 79.69 125 PRO A C 1
ATOM 987 O O . PRO A 1 125 ? 12.244 -11.811 -17.167 1.00 79.69 125 PRO A O 1
ATOM 990 N N . LEU A 1 126 ? 11.978 -9.724 -17.965 1.00 83.75 126 LEU A N 1
ATOM 991 C CA . LEU A 1 126 ? 12.619 -9.014 -16.857 1.00 83.75 126 LEU A CA 1
ATOM 992 C C . LEU A 1 126 ? 11.592 -8.154 -16.126 1.00 83.75 126 LEU A C 1
ATOM 994 O O . LEU A 1 126 ? 10.814 -7.452 -16.777 1.00 83.75 126 LEU A O 1
ATOM 998 N N . PHE A 1 127 ? 11.618 -8.196 -14.791 1.00 88.56 127 PHE A N 1
ATOM 999 C CA . PHE A 1 127 ? 10.645 -7.547 -13.915 1.00 88.56 127 PHE A CA 1
ATOM 1000 C C . PHE A 1 127 ? 11.240 -6.367 -13.154 1.00 88.56 127 PHE A C 1
ATOM 1002 O O . PHE A 1 127 ? 11.928 -6.596 -12.159 1.00 88.56 127 PHE A O 1
ATOM 1009 N N . PRO A 1 128 ? 10.980 -5.114 -13.588 1.00 89.50 128 PRO A N 1
ATOM 1010 C CA . PRO A 1 128 ? 11.488 -3.942 -12.906 1.00 89.50 128 PRO A CA 1
ATOM 1011 C C . PRO A 1 128 ? 10.592 -3.570 -11.718 1.00 89.50 128 PRO A C 1
ATOM 1013 O O . PRO A 1 128 ? 9.362 -3.591 -11.804 1.00 89.50 128 PRO A O 1
ATOM 1016 N N . PHE A 1 129 ? 11.189 -3.172 -10.602 1.00 92.75 129 PHE A N 1
ATOM 1017 C CA . PHE A 1 129 ? 10.478 -2.625 -9.445 1.00 92.75 129 PHE A CA 1
ATOM 1018 C C . PHE A 1 129 ? 11.380 -1.725 -8.604 1.00 92.75 129 PHE A C 1
ATOM 1020 O O . PHE A 1 129 ? 12.599 -1.831 -8.650 1.00 92.75 129 PHE A O 1
ATOM 1027 N N . HIS A 1 130 ? 10.792 -0.843 -7.799 1.00 92.12 130 HIS A N 1
ATOM 1028 C CA . HIS A 1 130 ? 11.561 0.024 -6.903 1.00 92.12 130 HIS A CA 1
ATOM 1029 C C . HIS A 1 130 ? 12.032 -0.724 -5.650 1.00 92.12 130 HIS A C 1
ATOM 1031 O O . HIS A 1 130 ? 11.331 -1.602 -5.136 1.00 92.12 130 HIS A O 1
ATOM 1037 N N . TRP A 1 131 ? 13.167 -0.308 -5.082 1.00 89.88 131 TRP A N 1
ATOM 1038 C CA . TRP A 1 131 ? 13.652 -0.839 -3.802 1.00 89.88 131 TRP A CA 1
ATOM 1039 C C . TRP A 1 131 ? 12.650 -0.675 -2.639 1.00 89.88 131 TRP A C 1
ATOM 1041 O O . TRP A 1 131 ? 12.387 -1.669 -1.955 1.00 89.88 131 TRP A O 1
ATOM 1051 N N . PRO A 1 132 ? 12.001 0.494 -2.438 1.00 92.38 132 PRO A N 1
ATOM 1052 C CA . PRO A 1 132 ? 10.911 0.640 -1.466 1.00 92.38 132 PRO A CA 1
ATOM 1053 C C . PRO A 1 132 ? 9.785 -0.386 -1.642 1.00 92.38 132 PRO A C 1
ATOM 1055 O O . PRO A 1 132 ? 9.288 -0.949 -0.667 1.00 92.38 132 PRO A O 1
ATOM 1058 N N . CYS A 1 133 ? 9.415 -0.692 -2.889 1.00 95.19 133 CYS A N 1
ATOM 1059 C CA . CYS A 1 133 ? 8.384 -1.682 -3.185 1.00 95.19 133 CYS A CA 1
ATOM 1060 C C . CYS A 1 133 ? 8.820 -3.104 -2.811 1.00 95.19 133 CYS A C 1
ATOM 1062 O O . CYS A 1 133 ? 8.020 -3.856 -2.262 1.00 95.19 133 CYS A O 1
ATOM 1064 N N . TYR A 1 134 ? 10.079 -3.467 -3.075 1.00 92.50 134 TYR A N 1
ATOM 1065 C CA . TYR A 1 134 ? 10.613 -4.787 -2.729 1.00 92.50 134 TYR A CA 1
ATOM 1066 C C . TYR A 1 134 ? 10.670 -5.008 -1.213 1.00 92.50 134 TYR A C 1
ATOM 1068 O O . TYR A 1 134 ? 10.248 -6.058 -0.733 1.00 92.50 134 TYR A O 1
ATOM 1076 N N . LYS A 1 135 ? 11.102 -3.997 -0.445 1.00 91.38 135 LYS A N 1
ATOM 1077 C CA . LYS A 1 135 ? 11.045 -4.027 1.028 1.00 91.38 135 LYS A CA 1
ATOM 1078 C C . LYS A 1 135 ? 9.619 -4.250 1.535 1.00 91.38 135 LYS A C 1
ATOM 1080 O O . LYS A 1 135 ? 9.406 -5.050 2.443 1.00 91.38 135 LYS A O 1
ATOM 1085 N N . LEU A 1 136 ? 8.647 -3.555 0.940 1.00 93.06 136 LEU A N 1
ATOM 1086 C CA . LEU A 1 136 ? 7.244 -3.673 1.332 1.00 93.06 136 LEU A CA 1
ATOM 1087 C C . LEU A 1 136 ? 6.665 -5.054 0.995 1.00 93.06 136 LEU A C 1
ATOM 1089 O O . LEU A 1 136 ? 5.942 -5.624 1.807 1.00 93.06 136 LEU A O 1
ATOM 1093 N N . LEU A 1 137 ? 7.015 -5.618 -0.164 1.00 94.12 137 LEU A N 1
ATOM 1094 C CA . LEU A 1 137 ? 6.639 -6.983 -0.539 1.00 94.12 137 LEU A CA 1
ATOM 1095 C C . LEU A 1 137 ? 7.254 -8.021 0.409 1.00 94.12 137 LEU A C 1
ATOM 1097 O O . LEU A 1 137 ? 6.565 -8.942 0.836 1.00 94.12 137 LEU A O 1
ATOM 1101 N N . ALA A 1 138 ? 8.525 -7.854 0.780 1.00 91.06 138 ALA A N 1
ATOM 1102 C CA . ALA A 1 138 ? 9.190 -8.724 1.745 1.00 91.06 138 ALA A CA 1
ATOM 1103 C C . ALA A 1 138 ? 8.448 -8.752 3.085 1.00 91.06 138 ALA A C 1
ATOM 1105 O O . ALA A 1 138 ? 8.191 -9.823 3.639 1.00 91.06 138 ALA A O 1
ATOM 1106 N N . ARG A 1 139 ? 8.042 -7.577 3.578 1.00 89.06 139 ARG A N 1
ATOM 1107 C CA . ARG A 1 139 ? 7.186 -7.479 4.764 1.00 89.06 139 ARG A CA 1
ATOM 1108 C C . ARG A 1 139 ? 5.865 -8.207 4.558 1.00 89.06 139 ARG A C 1
ATOM 1110 O O . ARG A 1 139 ? 5.573 -9.091 5.343 1.00 89.06 139 ARG A O 1
ATOM 1117 N N . ALA A 1 140 ? 5.129 -7.946 3.481 1.00 90.62 140 ALA A N 1
ATOM 1118 C CA . ALA A 1 140 ? 3.856 -8.629 3.222 1.00 90.62 140 ALA A CA 1
ATOM 1119 C C . ALA A 1 140 ? 3.980 -10.166 3.174 1.00 90.62 140 ALA A C 1
ATOM 1121 O O . ALA A 1 140 ? 3.082 -10.874 3.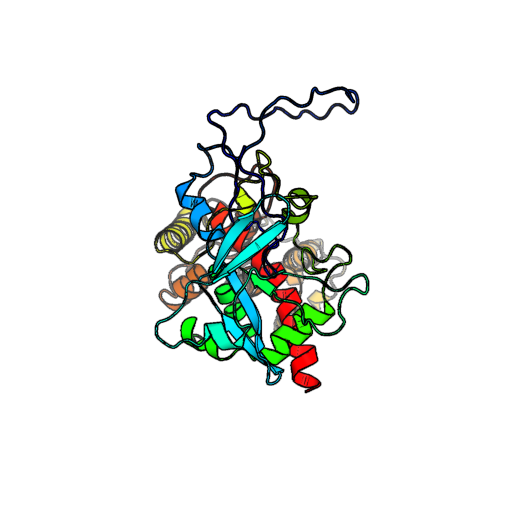621 1.00 90.62 140 ALA A O 1
ATOM 1122 N N . LEU A 1 141 ? 5.107 -10.694 2.686 1.00 88.56 141 LEU A N 1
ATOM 1123 C CA . LEU A 1 141 ? 5.376 -12.133 2.677 1.00 88.56 141 LEU A CA 1
ATOM 1124 C C . LEU A 1 141 ? 5.663 -12.701 4.078 1.00 88.56 141 LEU A C 1
ATOM 1126 O O . LEU A 1 141 ? 5.361 -13.861 4.326 1.00 88.56 141 LEU A O 1
ATOM 1130 N N . THR A 1 142 ? 6.216 -11.918 5.006 1.00 78.25 142 THR A N 1
ATOM 1131 C CA . THR A 1 142 ? 6.741 -12.426 6.296 1.00 78.25 142 THR A CA 1
ATOM 1132 C C . THR A 1 142 ? 6.033 -11.918 7.548 1.00 78.25 142 THR A C 1
ATOM 1134 O O . THR A 1 142 ? 6.095 -12.564 8.596 1.00 78.25 142 THR A O 1
ATOM 1137 N N . GLU A 1 143 ? 5.309 -10.803 7.464 1.00 65.50 143 GLU A N 1
ATOM 1138 C CA . GLU A 1 143 ? 4.552 -10.201 8.569 1.00 65.50 143 GLU A CA 1
ATOM 1139 C C . GLU A 1 143 ? 3.269 -10.969 8.902 1.00 65.50 143 GLU A C 1
ATOM 1141 O O . GLU A 1 143 ? 2.412 -10.491 9.639 1.00 65.50 143 GLU A O 1
ATOM 1146 N N . THR A 1 144 ? 3.193 -12.235 8.494 1.00 50.38 144 THR A N 1
ATOM 1147 C CA . THR A 1 144 ? 2.357 -13.191 9.206 1.00 50.38 144 THR A CA 1
ATOM 1148 C C . THR A 1 144 ? 2.923 -13.577 10.576 1.00 50.38 144 THR A C 1
ATOM 1150 O O . THR A 1 144 ? 2.113 -14.070 11.351 1.00 50.38 144 THR A O 1
ATOM 1153 N N . ASN A 1 145 ? 4.212 -13.356 10.945 1.00 40.34 145 ASN A N 1
ATOM 1154 C CA . ASN A 1 145 ? 4.688 -13.852 12.261 1.00 40.34 145 ASN A CA 1
ATOM 1155 C C . ASN A 1 145 ? 5.921 -13.270 13.014 1.00 40.34 145 ASN A C 1
ATOM 1157 O O . ASN A 1 145 ? 6.194 -13.817 14.084 1.00 40.34 145 ASN A O 1
ATOM 1161 N N . SER A 1 146 ? 6.712 -12.250 12.623 1.00 50.34 146 SER A N 1
ATOM 1162 C CA . SER A 1 146 ? 7.894 -11.884 13.467 1.00 50.34 146 SER A CA 1
ATOM 1163 C C . SER A 1 146 ? 8.477 -10.465 13.325 1.00 50.34 146 SER A C 1
ATOM 1165 O O . SER A 1 146 ? 8.482 -9.897 12.241 1.00 50.34 146 SER A O 1
ATOM 1167 N N . ASN A 1 147 ? 9.085 -9.950 14.412 1.00 54.31 147 ASN A N 1
ATOM 1168 C CA . ASN A 1 147 ? 9.910 -8.720 14.496 1.00 54.31 147 ASN A CA 1
ATOM 1169 C C . ASN A 1 147 ? 11.268 -8.840 13.753 1.00 54.31 147 ASN A C 1
ATOM 1171 O O . ASN A 1 147 ? 12.313 -8.429 14.261 1.00 54.31 147 ASN A O 1
ATOM 1175 N N . VAL A 1 148 ? 11.296 -9.478 12.584 1.00 59.06 148 VAL A N 1
ATOM 1176 C CA . VAL A 1 148 ? 12.534 -9.727 11.831 1.00 59.06 148 VAL A CA 1
ATOM 1177 C C . VAL A 1 148 ? 12.948 -8.454 11.078 1.00 59.06 148 VAL A C 1
ATOM 1179 O O . VAL A 1 148 ? 12.098 -7.826 10.447 1.00 59.06 148 VAL A O 1
ATOM 1182 N N . PRO A 1 149 ? 14.238 -8.055 11.099 1.00 60.44 149 PRO A N 1
ATOM 1183 C CA . PRO A 1 149 ? 14.711 -6.913 10.320 1.00 60.44 149 PRO A CA 1
ATOM 1184 C C . PRO A 1 149 ? 14.438 -7.083 8.819 1.00 60.44 149 PRO A C 1
ATOM 1186 O O . PRO A 1 149 ? 14.757 -8.125 8.250 1.00 60.44 149 PRO A O 1
ATOM 1189 N N . VAL A 1 150 ? 13.955 -6.025 8.155 1.00 62.38 150 VAL A N 1
ATOM 1190 C CA . VAL A 1 150 ? 13.580 -6.033 6.722 1.00 62.38 150 VAL A CA 1
ATOM 1191 C C . VAL A 1 150 ? 14.695 -6.548 5.809 1.00 62.38 150 VAL A C 1
ATOM 1193 O O . VAL A 1 150 ? 14.420 -7.263 4.852 1.00 62.38 150 VAL A O 1
ATOM 1196 N N . ALA A 1 151 ? 15.957 -6.224 6.103 1.00 57.47 151 ALA A N 1
ATOM 1197 C CA . ALA A 1 151 ? 17.100 -6.695 5.316 1.00 57.47 151 ALA A CA 1
ATOM 1198 C C . ALA A 1 151 ? 17.242 -8.230 5.340 1.00 57.47 151 ALA A C 1
ATOM 1200 O O . ALA A 1 151 ? 17.618 -8.851 4.345 1.00 57.47 151 ALA A O 1
ATOM 1201 N N . THR A 1 152 ? 16.901 -8.854 6.468 1.00 59.28 152 THR A N 1
ATOM 1202 C CA . THR A 1 152 ? 16.859 -10.312 6.604 1.00 59.28 152 THR A CA 1
ATOM 1203 C C . THR A 1 152 ? 15.666 -10.872 5.838 1.00 59.28 152 THR A C 1
ATOM 1205 O O . THR A 1 152 ? 15.808 -11.841 5.098 1.00 59.28 152 THR A O 1
ATOM 1208 N N . THR A 1 153 ? 14.517 -10.206 5.932 1.00 69.12 153 THR A N 1
ATOM 1209 C CA . THR A 1 153 ? 13.285 -10.555 5.224 1.00 69.12 153 THR A CA 1
ATOM 1210 C C . THR A 1 153 ? 13.457 -10.581 3.706 1.00 69.12 153 THR A C 1
ATOM 1212 O O . THR A 1 153 ? 13.049 -11.530 3.042 1.00 69.12 153 THR A O 1
ATOM 1215 N N . THR A 1 154 ? 14.120 -9.574 3.135 1.00 75.62 154 THR A N 1
ATOM 1216 C CA . THR A 1 154 ? 14.364 -9.490 1.686 1.00 75.62 154 THR A CA 1
ATOM 1217 C C . THR A 1 154 ? 15.250 -10.615 1.150 1.00 75.62 154 THR A C 1
ATOM 1219 O O . THR A 1 154 ? 15.182 -10.923 -0.040 1.00 75.62 154 THR A O 1
ATOM 1222 N N . ASN A 1 155 ? 16.070 -11.231 2.007 1.00 75.81 155 ASN A N 1
ATOM 1223 C CA . ASN A 1 155 ? 16.930 -12.361 1.646 1.00 75.81 155 ASN A CA 1
ATOM 1224 C C . ASN A 1 155 ? 16.217 -13.716 1.754 1.00 75.81 155 ASN A C 1
ATOM 1226 O O . ASN A 1 155 ? 16.707 -14.693 1.197 1.00 75.81 155 ASN A O 1
ATOM 1230 N N . GLN A 1 156 ? 15.086 -13.775 2.461 1.00 79.75 156 GLN A N 1
ATOM 1231 C CA . GLN A 1 156 ? 14.297 -14.996 2.652 1.00 79.75 156 GLN A CA 1
ATOM 1232 C C . GLN A 1 156 ? 13.311 -15.261 1.510 1.00 79.75 156 GLN A C 1
ATOM 1234 O O . GLN A 1 156 ? 12.758 -16.353 1.430 1.00 79.75 156 GLN A O 1
ATOM 1239 N N . ILE A 1 157 ? 13.084 -14.282 0.629 1.00 87.62 157 ILE A N 1
ATOM 1240 C CA . ILE A 1 157 ? 12.216 -14.460 -0.534 1.00 87.62 157 ILE A CA 1
ATOM 1241 C C . ILE A 1 157 ? 12.898 -15.396 -1.533 1.00 87.62 157 ILE A C 1
ATOM 1243 O O . ILE A 1 157 ? 13.999 -15.113 -2.018 1.00 87.62 157 ILE A O 1
ATOM 1247 N N . ASP A 1 158 ? 12.203 -16.469 -1.900 1.00 89.25 158 ASP A N 1
ATOM 1248 C CA . ASP A 1 158 ? 12.581 -17.307 -3.025 1.00 89.25 158 ASP A CA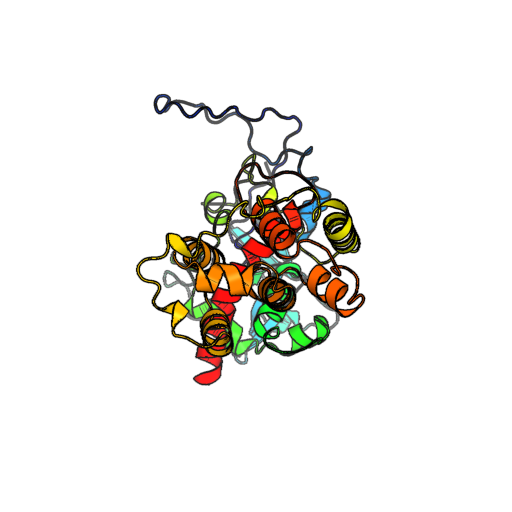 1
ATOM 1249 C C . ASP A 1 158 ? 12.339 -16.532 -4.326 1.00 89.25 158 ASP A C 1
ATOM 1251 O O . ASP A 1 158 ? 11.214 -16.282 -4.769 1.00 89.25 158 ASP A O 1
ATOM 1255 N N . LYS A 1 159 ? 13.444 -16.118 -4.944 1.00 89.81 159 LYS A N 1
ATOM 1256 C CA . LYS A 1 159 ? 13.438 -15.318 -6.172 1.00 89.81 159 LYS A CA 1
ATOM 1257 C C . LYS A 1 159 ? 12.873 -16.098 -7.355 1.00 89.81 159 LYS A C 1
ATOM 1259 O O . LYS A 1 159 ? 12.354 -15.475 -8.275 1.00 89.81 159 LYS A O 1
ATOM 1264 N N . HIS A 1 160 ? 12.984 -17.424 -7.350 1.00 89.81 160 HIS A N 1
ATOM 1265 C CA . HIS A 1 160 ? 12.483 -18.270 -8.424 1.00 89.81 160 HIS A CA 1
ATOM 1266 C C . HIS A 1 160 ? 10.964 -18.402 -8.340 1.00 89.81 160 HIS A C 1
ATOM 1268 O O . HIS A 1 160 ? 10.280 -18.155 -9.332 1.00 89.81 160 HIS A O 1
ATOM 1274 N N . VAL A 1 161 ? 10.425 -18.645 -7.141 1.00 92.31 161 VAL A N 1
ATOM 1275 C CA . VAL A 1 161 ? 8.971 -18.593 -6.899 1.00 92.31 161 VAL A CA 1
ATOM 1276 C C . VAL A 1 161 ? 8.420 -17.219 -7.280 1.00 92.31 161 VAL A C 1
ATOM 1278 O O . VAL A 1 161 ? 7.437 -17.125 -8.016 1.00 92.31 161 VAL A O 1
ATOM 1281 N N . LEU A 1 162 ? 9.084 -16.138 -6.852 1.00 93.88 162 LEU A N 1
ATOM 1282 C CA . LEU A 1 162 ? 8.669 -14.780 -7.203 1.00 93.88 162 LEU A CA 1
ATOM 1283 C C . LEU A 1 162 ? 8.686 -14.543 -8.721 1.00 93.88 162 LEU A C 1
ATOM 1285 O O . LEU A 1 162 ? 7.754 -13.939 -9.252 1.00 93.88 162 LEU A O 1
ATOM 1289 N N . PHE A 1 163 ? 9.709 -15.038 -9.426 1.00 91.69 163 PHE A N 1
ATOM 1290 C CA . PHE A 1 163 ? 9.797 -14.941 -10.883 1.00 91.69 163 PHE A CA 1
ATOM 1291 C C . PHE A 1 163 ? 8.605 -15.631 -11.554 1.00 91.69 163 PHE A C 1
ATOM 1293 O O . PHE A 1 163 ? 7.947 -15.017 -12.390 1.00 91.69 163 PHE A O 1
ATOM 1300 N N . ILE A 1 164 ? 8.278 -16.863 -11.147 1.00 91.06 164 ILE A N 1
ATOM 1301 C CA . ILE A 1 164 ? 7.140 -17.625 -11.685 1.00 91.06 164 ILE A CA 1
ATOM 1302 C C . ILE A 1 164 ? 5.824 -16.873 -11.458 1.00 91.06 164 ILE A C 1
ATOM 1304 O O . ILE A 1 164 ? 5.010 -16.762 -12.375 1.00 91.06 164 ILE A O 1
ATOM 1308 N N . VAL A 1 165 ? 5.607 -16.334 -10.254 1.00 93.56 165 VAL A N 1
ATOM 1309 C CA . VAL A 1 165 ? 4.403 -15.549 -9.932 1.00 93.56 165 VAL A CA 1
ATOM 1310 C C . VAL A 1 165 ? 4.262 -14.359 -10.870 1.00 93.56 165 VAL A C 1
ATOM 1312 O O . VAL A 1 165 ? 3.185 -14.139 -11.427 1.00 93.56 165 VAL A O 1
ATOM 1315 N N . MET A 1 166 ? 5.340 -13.594 -11.058 1.00 93.19 166 MET A N 1
ATOM 1316 C CA . MET A 1 166 ? 5.289 -12.426 -11.925 1.00 93.19 166 MET A CA 1
ATOM 1317 C C . MET A 1 166 ? 5.148 -12.821 -13.407 1.00 93.19 166 MET A C 1
ATOM 1319 O O . MET A 1 166 ? 4.375 -12.186 -14.120 1.00 93.19 166 MET A O 1
ATOM 1323 N N . GLU A 1 167 ? 5.800 -13.897 -13.865 1.00 89.44 167 GLU A N 1
ATOM 1324 C CA . GLU A 1 167 ? 5.671 -14.437 -15.231 1.00 89.44 167 GLU A CA 1
ATOM 1325 C C . GLU A 1 167 ? 4.223 -14.849 -15.535 1.00 89.44 167 GLU A C 1
ATOM 1327 O O . GLU A 1 167 ? 3.663 -14.431 -16.549 1.00 89.44 167 GLU A O 1
ATOM 1332 N N . ARG A 1 168 ? 3.563 -15.559 -14.607 1.00 91.00 168 ARG A N 1
ATOM 1333 C CA . ARG A 1 168 ? 2.140 -15.943 -14.710 1.00 91.00 168 ARG A CA 1
ATOM 1334 C C . ARG A 1 168 ? 1.186 -14.742 -14.754 1.00 91.00 168 ARG A C 1
ATOM 1336 O O . ARG A 1 168 ? 0.017 -14.904 -15.105 1.00 91.00 168 ARG A O 1
ATOM 1343 N N . LYS A 1 169 ? 1.646 -13.550 -14.365 1.00 92.06 169 LYS A N 1
ATOM 1344 C CA . LYS A 1 169 ? 0.841 -12.327 -14.285 1.00 92.06 169 LYS A CA 1
ATOM 1345 C C . LYS A 1 169 ? 1.235 -11.266 -15.301 1.00 92.06 169 LYS A C 1
ATOM 1347 O O . LYS A 1 169 ? 0.746 -10.156 -15.174 1.00 92.06 169 LYS A O 1
ATOM 1352 N N . ILE A 1 170 ? 2.048 -11.544 -16.315 1.00 86.88 170 ILE A N 1
ATOM 1353 C CA . ILE A 1 170 ? 2.322 -10.542 -17.360 1.00 86.88 170 ILE A CA 1
ATOM 1354 C C . ILE A 1 170 ? 1.010 -10.125 -18.048 1.00 86.88 170 ILE A C 1
ATOM 1356 O O . ILE A 1 170 ? 0.197 -10.970 -18.423 1.00 86.88 170 ILE A O 1
ATOM 1360 N N . ASN A 1 171 ? 0.777 -8.814 -18.184 1.00 80.00 171 ASN A N 1
ATOM 1361 C CA . ASN A 1 171 ? -0.402 -8.308 -18.884 1.00 80.00 171 ASN A CA 1
ATOM 1362 C C . ASN A 1 171 ? -0.240 -8.372 -20.415 1.00 80.00 171 ASN A C 1
ATOM 1364 O O . ASN A 1 171 ? 0.859 -8.510 -20.944 1.00 80.00 171 ASN A O 1
ATOM 1368 N N . THR A 1 172 ? -1.340 -8.220 -21.156 1.00 73.31 172 THR A N 1
ATOM 1369 C CA . THR A 1 172 ? -1.340 -8.294 -22.631 1.00 73.31 172 THR A CA 1
ATOM 1370 C C . THR A 1 172 ? -0.463 -7.230 -23.295 1.00 73.31 172 THR A C 1
ATOM 1372 O O . THR A 1 172 ? 0.164 -7.500 -24.318 1.00 73.31 172 THR A O 1
ATOM 1375 N N . ALA A 1 173 ? -0.378 -6.040 -22.695 1.00 72.12 173 ALA A N 1
ATOM 1376 C CA . ALA A 1 173 ? 0.483 -4.953 -23.157 1.00 72.12 173 ALA A CA 1
ATOM 1377 C C . ALA A 1 173 ? 1.973 -5.178 -22.843 1.00 72.12 173 ALA A C 1
ATOM 1379 O O . ALA A 1 173 ? 2.808 -4.436 -23.347 1.00 72.12 173 ALA A O 1
ATOM 1380 N N . SER A 1 174 ? 2.292 -6.164 -21.998 1.00 77.44 174 SER A N 1
ATOM 1381 C CA . SER A 1 174 ? 3.603 -6.402 -21.394 1.00 77.44 174 SER A CA 1
ATOM 1382 C C . SER A 1 174 ? 4.260 -5.111 -20.865 1.00 77.44 174 SER A C 1
ATOM 1384 O O . SER A 1 174 ? 5.400 -4.789 -21.156 1.00 77.44 174 SER A O 1
ATOM 1386 N N . LYS A 1 175 ? 3.513 -4.315 -20.091 1.00 80.69 175 LYS A N 1
ATOM 1387 C CA . LYS A 1 175 ? 4.011 -3.060 -19.473 1.00 80.69 175 LYS A CA 1
ATOM 1388 C C . LYS A 1 175 ? 3.902 -3.036 -17.954 1.00 80.69 175 LYS A C 1
ATOM 1390 O O . LYS A 1 175 ? 4.582 -2.251 -17.297 1.00 80.69 175 LYS A O 1
ATOM 1395 N N . CYS A 1 176 ? 3.070 -3.911 -17.405 1.00 88.12 176 CYS A N 1
ATOM 1396 C CA . CYS A 1 176 ? 2.899 -4.152 -15.980 1.00 88.12 176 CYS A CA 1
ATOM 1397 C C . CYS A 1 176 ? 2.339 -5.565 -15.772 1.00 88.12 176 CYS A C 1
ATOM 1399 O O . CYS A 1 176 ? 2.074 -6.295 -16.732 1.00 88.12 176 CYS A O 1
ATOM 1401 N N . LEU A 1 177 ? 2.168 -5.963 -14.516 1.00 92.31 177 LEU A N 1
ATOM 1402 C CA . LEU A 1 177 ? 1.480 -7.207 -14.203 1.00 92.31 177 LEU A CA 1
ATOM 1403 C C . LEU A 1 177 ? -0.040 -6.995 -14.259 1.00 92.31 177 LEU A C 1
ATOM 1405 O O . LEU A 1 177 ? -0.544 -5.896 -14.060 1.00 92.31 177 LEU A O 1
ATOM 1409 N N . ASN A 1 178 ? -0.794 -8.053 -14.523 1.00 93.75 178 ASN A N 1
ATOM 1410 C CA . ASN A 1 178 ? -2.245 -8.094 -14.449 1.00 93.75 178 ASN A CA 1
ATOM 1411 C C . ASN A 1 178 ? -2.680 -8.205 -12.977 1.00 93.75 178 ASN A C 1
ATOM 1413 O O . ASN A 1 178 ? -3.097 -9.271 -12.513 1.00 93.75 178 ASN A O 1
ATOM 1417 N N . LEU A 1 179 ? -2.486 -7.107 -12.246 1.00 95.19 179 LEU A N 1
ATOM 1418 C CA . LEU A 1 179 ? -2.829 -6.904 -10.840 1.00 95.19 179 LEU A CA 1
ATOM 1419 C C . LEU A 1 179 ? -3.698 -5.650 -10.707 1.00 95.19 179 LEU A C 1
ATOM 1421 O O . LEU A 1 179 ? -3.636 -4.751 -11.549 1.00 95.19 179 LEU A O 1
ATOM 1425 N N . ASP A 1 180 ? -4.475 -5.559 -9.630 1.00 95.69 180 ASP A N 1
ATOM 1426 C CA . ASP A 1 180 ? -5.199 -4.329 -9.316 1.00 95.69 180 ASP A CA 1
ATOM 1427 C C . ASP A 1 180 ? -4.254 -3.319 -8.649 1.00 95.69 180 ASP A C 1
ATOM 1429 O O . ASP A 1 180 ? -3.971 -3.411 -7.455 1.00 95.69 180 ASP A O 1
ATOM 1433 N N . TYR A 1 181 ? -3.755 -2.356 -9.432 1.00 94.81 181 TYR A N 1
ATOM 1434 C CA . TYR A 1 181 ? -2.906 -1.256 -8.954 1.00 94.81 181 TYR A CA 1
ATOM 1435 C C . TYR A 1 181 ? -3.697 -0.058 -8.383 1.00 94.81 181 TYR A C 1
ATOM 1437 O O . TYR A 1 181 ? -3.098 0.964 -8.005 1.00 94.81 181 TYR A O 1
ATOM 1445 N N . GLY A 1 182 ? -5.030 -0.146 -8.338 1.00 93.94 182 GLY A N 1
ATOM 1446 C CA . GLY A 1 182 ? -5.925 0.915 -7.893 1.00 93.94 182 GLY A CA 1
ATOM 1447 C C . GLY A 1 182 ? -5.767 2.199 -8.711 1.00 93.94 182 GLY A C 1
ATOM 1448 O O . GLY A 1 182 ? -5.704 2.184 -9.939 1.00 93.94 182 GLY A O 1
ATOM 1449 N N . LEU A 1 183 ? -5.647 3.339 -8.019 1.00 92.62 183 LEU A N 1
ATOM 1450 C CA . LEU A 1 183 ? -5.552 4.665 -8.650 1.00 92.62 183 LEU A CA 1
ATOM 1451 C C . LEU A 1 183 ? -4.410 4.795 -9.671 1.00 92.62 183 LEU A C 1
ATOM 1453 O O . LEU A 1 183 ? -4.529 5.601 -10.594 1.00 92.62 183 LEU A O 1
ATOM 1457 N N . ALA A 1 184 ? -3.332 4.011 -9.536 1.00 92.94 184 ALA A N 1
ATOM 1458 C CA . ALA A 1 184 ? -2.194 4.080 -10.450 1.00 92.94 184 ALA A CA 1
ATOM 1459 C C . ALA A 1 184 ? -2.559 3.690 -11.888 1.00 92.94 184 ALA A C 1
ATOM 1461 O O . ALA A 1 184 ? -1.974 4.245 -12.814 1.00 92.94 184 ALA A O 1
ATOM 1462 N N . ALA A 1 185 ? -3.569 2.835 -12.086 1.00 91.00 185 ALA A N 1
ATOM 1463 C CA . ALA A 1 185 ? -4.056 2.473 -13.416 1.00 91.00 185 ALA A CA 1
ATOM 1464 C C . ALA A 1 185 ? -4.513 3.699 -14.232 1.00 91.00 185 ALA A C 1
ATOM 1466 O O . ALA A 1 185 ? -4.374 3.714 -15.447 1.00 91.00 185 ALA A O 1
ATOM 1467 N N . THR A 1 186 ? -4.970 4.774 -13.575 1.00 90.56 186 THR A N 1
ATOM 1468 C CA . THR A 1 186 ? -5.382 6.022 -14.253 1.00 90.56 186 THR A CA 1
ATOM 1469 C C . THR A 1 186 ? -4.200 6.761 -14.896 1.00 90.56 186 THR A C 1
ATOM 1471 O O . THR A 1 186 ? -4.365 7.473 -15.890 1.00 90.56 186 THR A O 1
ATOM 1474 N N . SER A 1 187 ? -3.000 6.596 -14.337 1.00 89.62 187 SER A N 1
ATOM 1475 C CA . SER A 1 187 ? -1.756 7.190 -14.840 1.00 89.62 187 SER A CA 1
ATOM 1476 C C . SER A 1 187 ? -0.993 6.271 -15.802 1.00 89.62 187 SER A C 1
ATOM 1478 O O . SER A 1 187 ? -0.018 6.724 -16.406 1.00 89.62 187 SER A O 1
ATOM 1480 N N . GLN A 1 188 ? -1.429 5.015 -15.958 1.00 88.88 188 GLN A N 1
ATOM 1481 C CA . GLN A 1 188 ? -0.870 4.040 -16.896 1.00 88.88 188 GLN A CA 1
ATOM 1482 C C . GLN A 1 188 ? -1.543 4.183 -18.271 1.00 88.88 188 GLN A C 1
ATOM 1484 O O . GLN A 1 188 ? -2.764 4.174 -18.375 1.00 88.88 188 GLN A O 1
ATOM 1489 N N . ASP A 1 189 ? -0.745 4.339 -19.326 1.00 82.81 189 ASP A N 1
ATOM 1490 C CA . ASP A 1 189 ? -1.184 4.532 -20.714 1.00 82.81 189 ASP A CA 1
ATOM 1491 C C . ASP A 1 189 ? -0.040 4.097 -21.666 1.00 82.81 189 ASP A C 1
ATOM 1493 O O . ASP A 1 189 ? 0.674 3.122 -21.406 1.00 82.81 189 ASP A O 1
ATOM 1497 N N . TYR A 1 190 ? 0.195 4.812 -22.770 1.00 76.19 190 TYR A N 1
ATOM 1498 C CA . TYR A 1 190 ? 1.377 4.618 -23.602 1.00 76.19 190 TYR A CA 1
ATOM 1499 C C . TYR A 1 190 ? 2.677 4.885 -22.824 1.00 76.19 190 TYR A C 1
ATOM 1501 O O . TYR A 1 190 ? 3.626 4.106 -22.951 1.00 76.19 190 TYR A O 1
ATOM 1509 N N . CYS A 1 191 ? 2.678 5.926 -21.987 1.00 81.69 191 CYS A N 1
ATOM 1510 C CA . CYS A 1 191 ? 3.709 6.260 -21.007 1.00 81.69 191 CYS A CA 1
ATOM 1511 C C . CYS A 1 191 ? 3.063 6.782 -19.711 1.00 81.69 191 CYS A C 1
ATOM 1513 O O . CYS A 1 191 ? 1.861 7.047 -19.674 1.00 81.69 191 CYS A O 1
ATOM 1515 N N . TRP A 1 192 ? 3.831 6.895 -18.623 1.00 87.94 192 TRP A N 1
ATOM 1516 C CA . TRP A 1 192 ? 3.304 7.454 -17.371 1.00 87.94 192 TRP A CA 1
ATOM 1517 C C . TRP A 1 192 ? 2.809 8.898 -17.531 1.00 87.94 192 TRP A C 1
ATOM 1519 O O . TRP A 1 192 ? 3.537 9.760 -18.030 1.00 87.94 192 TRP A O 1
ATOM 1529 N N . ARG A 1 193 ? 1.602 9.182 -17.026 1.00 89.31 193 ARG A N 1
ATOM 1530 C CA . ARG A 1 193 ? 1.027 10.534 -16.990 1.00 89.31 193 ARG A CA 1
ATOM 1531 C C . ARG A 1 193 ? 1.073 11.126 -15.579 1.00 89.31 193 ARG A C 1
ATOM 1533 O O . ARG A 1 193 ? 0.399 10.641 -14.668 1.00 89.31 193 ARG A O 1
ATOM 1540 N N . SER A 1 194 ? 1.813 12.225 -15.422 1.00 90.94 194 SER A N 1
ATOM 1541 C CA . SER A 1 194 ? 1.763 13.088 -14.231 1.00 90.94 194 SER A CA 1
ATOM 1542 C C . SER A 1 194 ? 0.493 13.939 -14.258 1.00 90.94 194 SER A C 1
ATOM 1544 O O . SER A 1 194 ? 0.450 14.980 -14.913 1.00 90.94 194 SER A O 1
ATOM 1546 N N . ILE A 1 195 ? -0.556 13.460 -13.590 1.00 90.44 195 ILE A N 1
ATOM 1547 C CA . ILE A 1 195 ? -1.877 14.098 -13.561 1.00 90.44 195 ILE A CA 1
ATOM 1548 C C . ILE A 1 195 ? -2.011 14.909 -12.258 1.00 90.44 195 ILE A C 1
ATOM 1550 O O . ILE A 1 195 ? -1.822 14.328 -11.184 1.00 90.44 195 ILE A O 1
ATOM 1554 N N . PRO A 1 196 ? -2.384 16.202 -12.311 1.00 90.19 196 PRO A N 1
ATOM 1555 C CA . PRO A 1 196 ? -2.682 16.982 -11.111 1.00 90.19 196 PRO A CA 1
ATOM 1556 C C . PRO A 1 196 ? -3.728 16.303 -10.213 1.00 90.19 196 PRO A C 1
ATOM 1558 O O . PRO A 1 196 ? -4.763 15.809 -10.684 1.00 90.19 196 PRO A O 1
ATOM 1561 N N . GLY A 1 197 ? -3.474 16.279 -8.906 1.00 92.00 197 GLY A N 1
ATOM 1562 C CA . GLY A 1 197 ? -4.297 15.573 -7.921 1.00 92.00 197 GLY A CA 1
ATOM 1563 C C . GLY A 1 197 ? -3.948 14.087 -7.751 1.00 92.00 197 GLY A C 1
ATOM 1564 O O . GLY A 1 197 ? -4.576 13.416 -6.933 1.00 92.00 197 GLY A O 1
ATOM 1565 N N . TYR A 1 198 ? -2.988 13.546 -8.503 1.00 94.12 198 TYR A N 1
ATOM 1566 C CA . TYR A 1 198 ? -2.483 12.176 -8.338 1.00 94.12 198 TYR A CA 1
ATOM 1567 C C . TYR A 1 198 ? -1.061 12.126 -7.754 1.00 94.12 198 TYR A C 1
ATOM 1569 O O . TYR A 1 198 ? -0.401 11.090 -7.814 1.00 94.12 198 TYR A O 1
ATOM 1577 N N . GLU A 1 199 ? -0.600 13.211 -7.128 1.00 95.38 199 GLU A N 1
ATOM 1578 C CA . GLU A 1 199 ? 0.713 13.327 -6.476 1.00 95.38 199 GLU A CA 1
ATOM 1579 C C . GLU A 1 199 ? 0.953 12.205 -5.454 1.00 95.38 199 GLU A C 1
ATOM 1581 O O . GLU A 1 199 ? 2.068 11.706 -5.308 1.00 95.38 199 GLU A O 1
ATOM 1586 N N . LEU A 1 200 ? -0.125 11.739 -4.813 1.00 95.62 200 LEU A N 1
ATOM 1587 C CA . LEU A 1 200 ? -0.142 10.573 -3.932 1.00 95.62 200 LEU A CA 1
ATOM 1588 C C . LEU A 1 200 ? 0.604 9.365 -4.520 1.00 95.62 200 LEU A C 1
ATOM 1590 O O . LEU A 1 200 ? 1.282 8.659 -3.782 1.00 95.62 200 LEU A O 1
ATOM 1594 N N . LEU A 1 201 ? 0.482 9.106 -5.826 1.00 95.56 201 LEU A N 1
ATOM 1595 C CA . LEU A 1 201 ? 1.020 7.900 -6.464 1.00 95.56 201 LEU A CA 1
ATOM 1596 C C . LEU A 1 201 ? 2.551 7.822 -6.408 1.00 95.56 201 LEU A C 1
ATOM 1598 O O . LEU A 1 201 ? 3.109 6.722 -6.404 1.00 95.56 201 LEU A O 1
ATOM 1602 N N . VAL A 1 202 ? 3.215 8.977 -6.334 1.00 95.06 202 VAL A N 1
ATOM 1603 C CA . VAL A 1 202 ? 4.678 9.111 -6.296 1.00 95.06 202 VAL A CA 1
ATOM 1604 C C . VAL A 1 202 ? 5.193 9.618 -4.944 1.00 95.06 202 VAL A C 1
ATOM 1606 O O . VAL A 1 202 ? 6.399 9.778 -4.772 1.00 95.06 202 VAL A O 1
ATOM 1609 N N . ALA A 1 203 ? 4.305 9.810 -3.962 1.00 95.31 203 ALA A N 1
ATOM 1610 C CA . ALA A 1 203 ? 4.684 10.181 -2.603 1.00 95.31 203 ALA A CA 1
ATOM 1611 C C . ALA A 1 203 ? 5.557 9.088 -1.956 1.00 95.31 203 ALA A C 1
ATOM 1613 O O . ALA A 1 203 ? 5.160 7.914 -1.987 1.00 95.31 203 ALA A O 1
ATOM 1614 N N . PRO A 1 204 ? 6.709 9.435 -1.348 1.00 93.31 204 PRO A N 1
ATOM 1615 C CA . PRO A 1 204 ? 7.525 8.489 -0.598 1.00 93.31 204 PRO A CA 1
ATOM 1616 C C . PRO A 1 204 ? 6.702 7.768 0.460 1.00 93.31 204 PRO A C 1
ATOM 1618 O O . PRO A 1 204 ? 6.005 8.395 1.254 1.00 93.31 204 PRO A O 1
ATOM 1621 N N . PHE A 1 205 ? 6.803 6.445 0.483 1.00 93.38 205 PHE A N 1
ATOM 1622 C CA . PHE A 1 205 ? 6.074 5.610 1.435 1.00 93.38 205 PHE A CA 1
ATOM 1623 C C . PHE A 1 205 ? 6.993 4.766 2.319 1.00 93.38 205 PHE A C 1
ATOM 1625 O O . PHE A 1 205 ? 6.516 3.903 3.052 1.00 93.38 205 PHE A O 1
ATOM 1632 N N . ASP A 1 206 ? 8.303 4.995 2.263 1.00 86.88 206 ASP A N 1
ATOM 1633 C CA . ASP A 1 206 ? 9.261 4.335 3.146 1.00 86.88 206 ASP A CA 1
ATOM 1634 C C . ASP A 1 206 ? 9.036 4.714 4.618 1.00 86.88 206 ASP A C 1
ATOM 1636 O O . ASP A 1 206 ? 8.378 5.705 4.940 1.00 86.88 206 ASP A O 1
ATOM 1640 N N . GLU A 1 207 ? 9.553 3.894 5.529 1.00 82.69 207 GLU A N 1
ATOM 1641 C CA . GLU A 1 207 ? 9.554 4.208 6.957 1.00 82.69 207 GLU A CA 1
ATOM 1642 C C . GLU A 1 207 ? 10.528 5.341 7.245 1.00 82.69 207 GLU A C 1
ATOM 1644 O O . GLU A 1 207 ? 11.705 5.292 6.881 1.00 82.69 207 GLU A O 1
ATOM 1649 N N . THR A 1 208 ? 10.033 6.365 7.929 1.00 83.19 208 THR A N 1
ATOM 1650 C CA . THR A 1 208 ? 10.821 7.540 8.283 1.00 83.19 208 THR A CA 1
ATOM 1651 C C . THR A 1 208 ? 10.551 7.941 9.731 1.00 83.19 208 THR A C 1
ATOM 1653 O O . THR A 1 208 ? 9.427 7.789 10.222 1.00 83.19 208 THR A O 1
ATOM 1656 N N . PRO A 1 209 ? 11.530 8.557 10.419 1.00 86.12 209 PRO A N 1
ATOM 1657 C CA . PRO A 1 209 ? 11.300 9.135 11.744 1.00 86.12 209 PRO A CA 1
ATOM 1658 C C . PRO A 1 209 ? 10.152 10.160 11.767 1.00 86.12 209 PRO A C 1
ATOM 1660 O O . PRO A 1 209 ? 9.455 10.302 12.777 1.00 86.12 209 PRO A O 1
ATOM 1663 N N . SER A 1 210 ? 9.918 10.857 10.648 1.00 87.88 210 SER A N 1
ATOM 1664 C CA . SER A 1 210 ? 8.799 11.792 10.502 1.00 87.88 210 SER A CA 1
ATOM 1665 C C . SER A 1 210 ? 7.443 11.084 10.552 1.00 87.88 210 SER A C 1
ATOM 1667 O O . SER A 1 210 ? 6.535 11.583 11.216 1.00 87.88 210 SER A O 1
ATOM 1669 N N . THR A 1 211 ? 7.316 9.897 9.951 1.00 90.44 211 THR A N 1
ATOM 1670 C CA . THR A 1 211 ? 6.083 9.093 9.986 1.00 90.44 211 THR A CA 1
ATOM 1671 C C . THR A 1 211 ? 5.782 8.599 11.402 1.00 90.44 211 THR A C 1
ATOM 1673 O O . THR A 1 211 ? 4.659 8.766 11.885 1.00 90.44 211 THR A O 1
ATOM 1676 N N . SER A 1 212 ? 6.787 8.099 12.131 1.00 91.88 212 SER A N 1
ATOM 1677 C CA . SER A 1 212 ? 6.631 7.715 13.544 1.00 91.88 212 SER A CA 1
ATOM 1678 C C . SER A 1 212 ? 6.203 8.898 14.416 1.00 91.88 212 SER A C 1
ATOM 1680 O O . SER A 1 212 ? 5.327 8.767 15.272 1.00 91.88 212 SER A O 1
ATOM 1682 N N . THR A 1 213 ? 6.782 10.078 14.176 1.00 93.38 213 THR A N 1
ATOM 1683 C CA . THR A 1 213 ? 6.437 11.309 14.905 1.00 93.38 213 THR A CA 1
ATOM 1684 C C . THR A 1 213 ? 5.003 11.753 14.609 1.00 93.38 213 THR A C 1
ATOM 1686 O O . THR A 1 213 ? 4.257 12.082 15.536 1.00 93.38 213 THR A O 1
ATOM 1689 N N . LEU A 1 214 ? 4.584 11.705 13.340 1.00 93.06 214 LEU A N 1
ATOM 1690 C CA . LEU A 1 214 ? 3.216 12.002 12.914 1.00 93.06 214 LEU A CA 1
ATOM 1691 C C . LEU A 1 214 ? 2.208 11.065 13.591 1.00 93.06 214 LEU A C 1
ATOM 1693 O O . LEU A 1 214 ? 1.214 11.527 14.155 1.00 93.06 214 LEU A O 1
ATOM 1697 N N . LEU A 1 215 ? 2.472 9.756 13.586 1.00 93.31 215 LEU A N 1
ATOM 1698 C CA . LEU A 1 215 ? 1.587 8.757 14.186 1.00 93.31 215 LEU A CA 1
ATOM 1699 C C . LEU A 1 215 ? 1.518 8.894 15.710 1.00 93.31 215 LEU A C 1
ATOM 1701 O O . LEU A 1 215 ? 0.419 8.890 16.264 1.00 93.31 215 LEU A O 1
ATOM 1705 N N . ARG A 1 216 ? 2.649 9.113 16.394 1.00 92.56 216 ARG A N 1
ATOM 1706 C CA . ARG A 1 216 ? 2.679 9.383 17.844 1.00 92.56 216 ARG A CA 1
ATOM 1707 C C . ARG A 1 216 ? 1.889 10.645 18.208 1.00 92.56 216 ARG A C 1
ATOM 1709 O O . ARG A 1 216 ? 1.116 10.638 19.169 1.00 92.56 216 ARG A O 1
ATOM 1716 N N . THR A 1 217 ? 2.031 11.704 17.412 1.00 90.44 217 THR A N 1
ATOM 1717 C CA . THR A 1 217 ? 1.269 12.953 17.580 1.00 90.44 217 THR A CA 1
ATOM 1718 C C . THR A 1 217 ? -0.225 12.704 17.385 1.00 90.44 217 THR A C 1
ATOM 1720 O O . THR A 1 217 ? -1.039 13.094 18.221 1.00 90.44 217 THR A O 1
ATOM 1723 N N . THR A 1 218 ? -0.594 11.953 16.346 1.00 89.06 218 THR A N 1
ATOM 1724 C CA . THR A 1 218 ? -1.987 11.576 16.063 1.00 89.06 218 THR A CA 1
ATOM 1725 C C . THR A 1 218 ? -2.591 10.763 17.206 1.00 89.06 218 THR A C 1
ATOM 1727 O O . THR A 1 218 ? -3.697 11.059 17.652 1.00 89.06 218 THR A O 1
ATOM 1730 N N . CYS A 1 219 ? -1.840 9.812 17.767 1.00 87.56 219 CYS A N 1
ATOM 1731 C CA . CYS A 1 219 ? -2.257 9.044 18.942 1.00 87.56 219 CYS A CA 1
ATOM 1732 C C . CYS A 1 219 ? -2.469 9.920 20.185 1.00 87.56 219 CYS A C 1
ATOM 1734 O O . CYS A 1 219 ? -3.155 9.499 21.113 1.00 87.56 219 CYS A O 1
ATOM 1736 N N . THR A 1 220 ? -1.861 11.105 20.249 1.00 82.38 220 THR A N 1
ATOM 1737 C CA . THR A 1 220 ? -1.977 12.028 21.389 1.00 82.38 220 THR A CA 1
ATOM 1738 C C . THR A 1 220 ? -3.128 13.015 21.221 1.00 82.38 220 THR A C 1
ATOM 1740 O O . THR A 1 220 ? -3.831 13.274 22.188 1.00 82.38 220 THR A O 1
ATOM 1743 N N . ILE A 1 221 ? -3.351 13.530 20.009 1.00 75.44 221 ILE A N 1
ATOM 1744 C CA . ILE A 1 221 ? -4.330 14.599 19.737 1.00 75.44 221 ILE A CA 1
ATOM 1745 C C . ILE A 1 221 ? -5.713 14.047 19.352 1.00 75.44 221 ILE A C 1
ATOM 1747 O O . ILE A 1 221 ? -6.743 14.617 19.699 1.00 75.44 221 ILE A O 1
ATOM 1751 N N . SER A 1 222 ? -5.749 12.952 18.593 1.00 61.66 222 SER A N 1
ATOM 1752 C CA . SER A 1 222 ? -6.959 12.460 17.923 1.00 61.66 222 SER A CA 1
ATOM 1753 C C . SER A 1 222 ? -7.983 11.693 18.790 1.00 61.66 222 SER A C 1
ATOM 1755 O O . SER A 1 222 ? -9.165 11.741 18.443 1.00 61.66 222 SER A O 1
ATOM 1757 N N . PRO A 1 223 ? -7.627 11.009 19.902 1.00 56.22 223 PRO 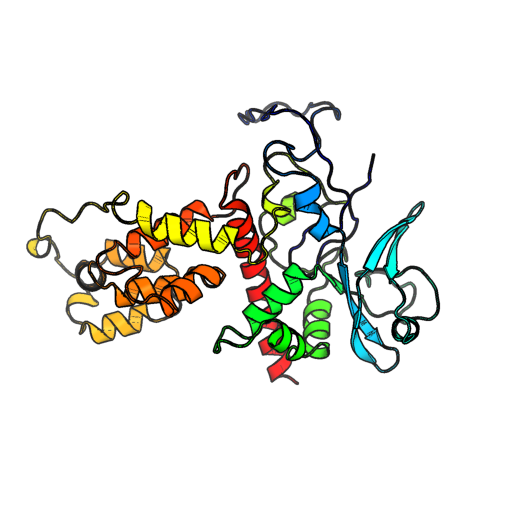A N 1
ATOM 1758 C CA . PRO A 1 223 ? -8.585 10.134 20.585 1.00 56.22 223 PRO A CA 1
ATOM 1759 C C . PRO A 1 223 ? -9.784 10.856 21.217 1.00 56.22 223 PRO A C 1
ATOM 1761 O O . PRO A 1 223 ? -10.879 10.295 21.239 1.00 56.22 223 PRO A O 1
ATOM 1764 N N . ASP A 1 224 ? -9.605 12.096 21.674 1.00 52.78 224 ASP A N 1
ATOM 1765 C CA . ASP A 1 224 ? -10.651 12.837 22.394 1.00 52.78 224 ASP A CA 1
ATOM 1766 C C . ASP A 1 224 ? -11.563 13.633 21.445 1.00 52.78 224 ASP A C 1
ATOM 1768 O O . ASP A 1 224 ? -12.736 13.853 21.728 1.00 52.78 224 ASP A O 1
ATOM 1772 N N . ALA A 1 225 ? -11.063 14.019 20.267 1.00 50.69 225 ALA A N 1
ATOM 1773 C CA . ALA A 1 225 ? -11.825 14.797 19.285 1.00 50.69 225 ALA A CA 1
ATOM 1774 C C . ALA A 1 225 ? -12.872 13.962 18.521 1.00 50.69 225 ALA A C 1
ATOM 1776 O O . ALA A 1 225 ? -13.800 14.506 17.923 1.00 50.69 225 ALA A O 1
ATOM 1777 N N . LEU A 1 226 ? -12.740 12.634 18.545 1.00 50.94 226 LEU A N 1
ATOM 1778 C CA . LEU A 1 226 ? -13.604 11.694 17.834 1.00 50.94 226 LEU A CA 1
ATOM 1779 C C . LEU A 1 226 ? -14.558 11.021 18.814 1.00 50.94 226 LEU A C 1
ATOM 1781 O O . LEU A 1 226 ? -14.626 9.796 18.902 1.00 50.94 226 LEU A O 1
ATOM 1785 N N . HIS A 1 227 ? -15.291 11.818 19.590 1.00 46.47 227 HIS A N 1
ATOM 1786 C CA . HIS A 1 227 ? -16.404 11.300 20.368 1.00 46.47 227 HIS A CA 1
ATOM 1787 C C . HIS A 1 227 ? -17.429 10.684 19.408 1.00 46.47 227 HIS A C 1
ATOM 1789 O O . HIS A 1 227 ? -18.264 11.378 18.827 1.00 46.47 227 HIS A O 1
ATOM 1795 N N . PHE A 1 228 ? -17.408 9.356 19.257 1.00 48.59 228 PHE A N 1
ATOM 1796 C CA . PHE A 1 228 ? -18.630 8.671 18.867 1.00 48.59 228 PHE A CA 1
ATOM 1797 C C . PHE A 1 228 ? -19.651 9.004 19.945 1.00 48.59 228 PHE A C 1
ATOM 1799 O O . PHE A 1 228 ? -19.315 8.878 21.126 1.00 48.59 228 PHE A O 1
ATOM 1806 N N . PRO A 1 229 ? -20.864 9.451 19.587 1.00 41.97 229 PRO A N 1
ATOM 1807 C CA . PRO A 1 229 ? -21.880 9.700 20.586 1.00 41.97 229 PRO A CA 1
ATOM 1808 C C . PRO A 1 229 ? -22.038 8.421 21.405 1.00 41.97 229 PRO A C 1
ATOM 1810 O O . PRO A 1 229 ? -22.475 7.389 20.882 1.00 41.97 229 PRO A O 1
ATOM 1813 N N . ALA A 1 230 ? -21.633 8.483 22.677 1.00 49.34 230 ALA A N 1
ATOM 1814 C CA . ALA A 1 230 ? -22.006 7.480 23.653 1.00 49.34 230 ALA A CA 1
ATOM 1815 C C . ALA A 1 230 ? -23.520 7.339 23.524 1.00 49.34 230 ALA A C 1
ATOM 1817 O O . ALA A 1 230 ? -24.230 8.353 23.485 1.00 49.34 230 ALA A O 1
ATOM 1818 N N . VAL A 1 231 ? -24.013 6.112 23.351 1.00 50.56 231 VAL A N 1
ATOM 1819 C CA . VAL A 1 231 ? -25.456 5.907 23.242 1.00 50.56 231 VAL A CA 1
ATOM 1820 C C . VAL A 1 231 ? -26.050 6.369 24.560 1.00 50.56 231 VAL A C 1
ATOM 1822 O O . VAL A 1 231 ? -25.943 5.699 25.582 1.00 50.56 231 VAL A O 1
ATOM 1825 N N . LYS A 1 232 ? -26.649 7.556 24.542 1.00 49.16 232 LYS A N 1
ATOM 1826 C CA . LYS A 1 232 ? -27.489 8.026 25.628 1.00 49.16 232 LYS A CA 1
ATOM 1827 C C . LYS A 1 232 ? -28.777 7.219 25.546 1.00 49.16 232 LYS A C 1
ATOM 1829 O O . LYS A 1 232 ? -29.686 7.571 24.801 1.00 49.16 232 LYS A O 1
ATOM 1834 N N . GLY A 1 233 ? -28.813 6.116 26.281 1.00 62.56 233 GLY A N 1
ATOM 1835 C CA . GLY A 1 233 ? -30.018 5.325 26.493 1.00 62.56 233 GLY A CA 1
ATOM 1836 C C . GLY A 1 233 ? -29.791 3.833 26.315 1.00 62.56 233 GLY A C 1
ATOM 1837 O O . GLY A 1 233 ? -29.276 3.382 25.295 1.00 62.56 233 GLY A O 1
ATOM 1838 N N . ASP A 1 234 ? -30.236 3.074 27.307 1.00 72.44 234 ASP A N 1
ATOM 1839 C CA . ASP A 1 234 ? -30.370 1.631 27.207 1.00 72.44 234 ASP A CA 1
ATOM 1840 C C . ASP A 1 234 ? -31.418 1.284 26.134 1.00 72.44 234 ASP A C 1
ATOM 1842 O O . ASP A 1 234 ? -32.607 1.584 26.275 1.00 72.44 234 ASP A O 1
ATOM 1846 N N . LEU A 1 235 ? -30.971 0.694 25.022 1.00 75.31 235 LEU A N 1
ATOM 1847 C CA . LEU A 1 235 ? -31.853 0.233 23.948 1.00 75.31 235 LEU A CA 1
ATOM 1848 C C . LEU A 1 235 ? -32.304 -1.215 24.148 1.00 75.31 235 LEU A C 1
ATOM 1850 O O . LEU A 1 235 ? -33.077 -1.701 23.324 1.00 75.31 235 LEU A O 1
ATOM 1854 N N . THR A 1 236 ? -31.891 -1.886 25.230 1.00 77.62 236 THR A N 1
ATOM 1855 C CA . THR A 1 236 ? -32.200 -3.301 25.495 1.00 77.62 236 THR A CA 1
ATOM 1856 C C . THR A 1 236 ? -33.701 -3.571 25.414 1.00 77.62 236 THR A C 1
ATOM 1858 O O . THR A 1 236 ? -34.122 -4.524 24.766 1.00 77.62 236 THR A O 1
ATOM 1861 N N . ALA A 1 237 ? -34.534 -2.670 25.947 1.00 78.00 237 ALA A N 1
ATOM 1862 C CA . ALA A 1 237 ? -35.994 -2.792 25.899 1.00 78.00 237 ALA A CA 1
ATOM 1863 C C . ALA A 1 237 ? -36.602 -2.720 24.479 1.00 78.00 237 ALA A C 1
ATOM 1865 O O . ALA A 1 237 ? -37.750 -3.112 24.276 1.00 78.00 237 ALA A O 1
ATOM 1866 N N . LYS A 1 238 ? -35.864 -2.205 23.486 1.00 81.75 238 LYS A N 1
ATOM 1867 C CA . LYS A 1 238 ? -36.302 -2.116 22.081 1.00 81.75 238 LYS A CA 1
ATOM 1868 C C . LYS A 1 238 ? -35.825 -3.299 21.233 1.00 81.75 238 LYS A C 1
ATOM 1870 O O . LYS A 1 238 ? -36.301 -3.462 20.108 1.00 81.75 238 LYS A O 1
ATOM 1875 N N . VAL A 1 239 ? -34.906 -4.116 21.746 1.00 83.19 239 VAL A N 1
ATOM 1876 C CA . VAL A 1 239 ? -34.379 -5.291 21.046 1.00 83.19 239 VAL A CA 1
ATOM 1877 C C . VAL A 1 239 ? -35.411 -6.414 21.124 1.00 83.19 239 VAL A C 1
ATOM 1879 O O . VAL A 1 239 ? -35.612 -7.018 22.171 1.00 83.19 239 VAL A O 1
ATOM 1882 N N . LYS A 1 240 ? -36.098 -6.686 20.009 1.00 83.38 240 LYS A N 1
ATOM 1883 C CA . LYS A 1 240 ? -37.121 -7.748 19.937 1.00 83.38 240 LYS A CA 1
ATOM 1884 C C . LYS A 1 240 ? -36.533 -9.131 19.663 1.00 83.38 240 LYS A C 1
ATOM 1886 O O . LYS A 1 240 ? -37.065 -10.129 20.133 1.00 83.38 240 LYS A O 1
ATOM 1891 N N . SER A 1 241 ? -35.484 -9.187 18.848 1.00 86.31 241 SER A N 1
ATOM 1892 C CA . SER A 1 241 ? -34.821 -10.424 18.441 1.00 86.31 241 SER A CA 1
ATOM 1893 C C . SER A 1 241 ? -33.400 -10.099 18.003 1.00 86.31 241 SER A C 1
ATOM 1895 O O . SER A 1 241 ? -33.214 -9.451 16.976 1.00 86.31 241 SER A O 1
ATOM 1897 N N . ASP A 1 242 ? -32.414 -10.560 18.766 1.00 89.25 242 ASP A N 1
ATOM 1898 C CA . ASP A 1 242 ? -30.996 -10.488 18.415 1.00 89.25 242 ASP A CA 1
ATOM 1899 C C . ASP A 1 242 ? -30.395 -11.903 18.528 1.00 89.25 242 ASP A C 1
ATOM 1901 O O . ASP A 1 242 ? -30.403 -12.483 19.618 1.00 89.25 242 ASP A O 1
ATOM 1905 N N . PRO A 1 243 ? -29.914 -12.511 17.424 1.00 89.75 243 PRO A N 1
ATOM 1906 C CA . PRO A 1 243 ? -29.373 -13.868 17.456 1.00 89.75 243 PRO A CA 1
ATOM 1907 C C . PRO A 1 243 ? -28.093 -13.971 18.297 1.00 89.75 243 PRO A C 1
ATOM 1909 O O . PRO A 1 243 ? -27.827 -15.030 18.865 1.00 89.75 243 PRO A O 1
ATOM 1912 N N . PHE A 1 244 ? -27.335 -12.878 18.431 1.00 91.69 244 PHE A N 1
ATOM 1913 C CA . PHE A 1 244 ? -26.108 -12.845 19.224 1.00 91.69 244 PHE A CA 1
ATOM 1914 C C . PHE A 1 244 ? -26.387 -12.736 20.723 1.00 91.69 244 PHE A C 1
ATOM 1916 O O . PHE A 1 244 ? -25.525 -13.085 21.518 1.00 91.69 244 PHE A O 1
ATOM 1923 N N . GLN A 1 245 ? -27.601 -12.348 21.131 1.00 89.19 245 GLN A N 1
ATOM 1924 C CA . GLN A 1 245 ? -27.981 -12.269 22.547 1.00 89.19 245 GLN A CA 1
ATOM 1925 C C . GLN A 1 245 ? -27.917 -13.625 23.263 1.00 89.19 245 GLN A C 1
ATOM 1927 O O . GLN A 1 245 ? -27.771 -13.680 24.481 1.00 89.19 245 GLN A O 1
ATOM 1932 N N . LYS A 1 246 ? -28.039 -14.727 22.515 1.00 89.06 246 LYS A N 1
ATOM 1933 C CA . LYS A 1 246 ? -27.971 -16.094 23.052 1.00 89.06 246 LYS A CA 1
ATOM 1934 C C . LYS A 1 246 ? -26.551 -16.661 23.075 1.00 89.06 246 LYS A C 1
ATOM 1936 O O . LYS A 1 246 ? -26.360 -17.765 23.580 1.00 89.06 246 LYS A O 1
ATOM 1941 N N . LEU A 1 247 ? -25.584 -15.957 22.490 1.00 91.50 247 LEU A N 1
ATOM 1942 C CA . LEU A 1 247 ? -24.206 -16.419 22.398 1.00 91.50 247 LEU A CA 1
ATOM 1943 C C . LEU A 1 247 ? -23.384 -15.867 23.569 1.00 91.50 247 LEU A C 1
ATOM 1945 O O . LEU A 1 247 ? -23.524 -14.691 23.905 1.00 91.50 247 LEU A O 1
ATOM 1949 N N . PRO A 1 248 ? -22.495 -16.677 24.168 1.00 91.38 248 PRO A N 1
ATOM 1950 C CA . PRO A 1 248 ? -21.474 -16.168 25.076 1.00 91.38 248 PRO A CA 1
ATOM 1951 C C . PRO A 1 248 ? -20.577 -15.134 24.383 1.00 91.38 248 PRO A C 1
ATOM 1953 O O . PRO A 1 248 ? -20.300 -15.242 23.182 1.00 91.38 248 PRO A O 1
ATOM 1956 N N . ASN A 1 249 ? -20.080 -14.157 25.143 1.00 87.50 249 ASN A N 1
ATOM 1957 C CA . ASN A 1 249 ? -19.222 -13.088 24.619 1.00 87.50 249 ASN A CA 1
ATOM 1958 C C . ASN A 1 249 ? -17.945 -13.637 23.972 1.00 87.50 249 ASN A C 1
ATOM 1960 O O . ASN A 1 249 ? -17.440 -13.058 23.014 1.00 87.50 249 ASN A O 1
ATOM 1964 N N . GLU A 1 250 ? -17.449 -14.775 24.451 1.00 87.69 250 GLU A N 1
ATOM 1965 C CA . GLU A 1 250 ? -16.292 -15.476 23.903 1.00 87.69 250 GLU A CA 1
ATOM 1966 C C . GLU A 1 250 ? -16.567 -15.956 22.475 1.00 87.69 250 GLU A C 1
ATOM 1968 O O . GLU A 1 250 ? -15.720 -15.806 21.598 1.00 87.69 250 GLU A O 1
ATOM 1973 N N . ILE A 1 251 ? -17.773 -16.471 22.211 1.00 90.50 251 ILE A N 1
ATOM 1974 C CA . ILE A 1 251 ? -18.180 -16.909 20.870 1.00 90.50 251 ILE A CA 1
ATOM 1975 C C . ILE A 1 251 ? -18.319 -15.705 19.941 1.00 90.50 251 ILE A C 1
ATOM 1977 O O . ILE A 1 251 ? -17.867 -15.760 18.800 1.00 90.50 251 ILE A O 1
ATOM 1981 N N . ILE A 1 252 ? -18.878 -14.596 20.434 1.00 88.81 252 ILE A N 1
ATOM 1982 C CA . ILE A 1 252 ? -18.928 -13.333 19.687 1.00 88.81 252 ILE A CA 1
ATOM 1983 C C . ILE A 1 252 ? -17.503 -12.866 19.354 1.00 88.81 252 ILE A C 1
ATOM 1985 O O . ILE A 1 252 ? -17.227 -12.519 18.208 1.00 88.81 252 ILE A O 1
ATOM 1989 N N . GLY A 1 253 ? -16.582 -12.925 20.318 1.00 85.12 253 GLY A N 1
ATOM 1990 C CA . GLY A 1 253 ? -15.168 -12.607 20.123 1.00 85.12 253 GLY A CA 1
ATOM 1991 C C . GLY A 1 253 ? -14.492 -13.487 19.069 1.00 85.12 253 GLY A C 1
ATOM 1992 O O . GLY A 1 253 ? -13.790 -12.961 18.212 1.00 85.12 253 GLY A O 1
ATOM 1993 N N . ILE A 1 254 ? -14.752 -14.800 19.073 1.00 85.69 254 ILE A N 1
ATOM 1994 C CA . ILE A 1 254 ? -14.245 -15.737 18.054 1.00 85.69 254 ILE A CA 1
ATOM 1995 C C . ILE A 1 254 ? -14.800 -15.388 16.669 1.00 85.69 254 ILE A C 1
ATOM 1997 O O . ILE A 1 254 ? -14.032 -15.303 15.715 1.00 85.69 254 ILE A O 1
ATOM 2001 N N . ILE A 1 255 ? -16.110 -15.138 16.554 1.00 87.25 255 ILE A N 1
ATOM 2002 C CA . ILE A 1 255 ? -16.748 -14.748 15.285 1.00 87.25 255 ILE A CA 1
ATOM 2003 C C . ILE A 1 255 ? -16.100 -13.473 14.731 1.00 87.25 255 ILE A C 1
ATOM 2005 O O . ILE A 1 255 ? -15.794 -13.388 13.546 1.00 87.25 255 ILE A O 1
ATOM 2009 N N . LEU A 1 256 ? -15.855 -12.492 15.596 1.00 85.00 256 LEU A N 1
ATOM 2010 C CA . LEU A 1 256 ? -15.231 -11.222 15.226 1.00 85.00 256 LEU A CA 1
ATOM 2011 C C . LEU A 1 256 ? -13.713 -11.317 15.003 1.00 85.00 256 LEU A C 1
ATOM 2013 O O . LEU A 1 256 ? -13.119 -10.373 14.480 1.00 85.00 256 LEU A O 1
ATOM 2017 N N . GLY A 1 257 ? -13.093 -12.426 15.410 1.00 78.50 257 GLY A N 1
ATOM 2018 C CA . GLY A 1 257 ? -11.685 -12.738 15.177 1.00 78.50 257 GLY A CA 1
ATOM 2019 C C . GLY A 1 257 ? -11.402 -13.316 13.790 1.00 78.50 257 GLY A C 1
ATOM 2020 O O . GLY A 1 257 ? -10.239 -13.399 13.399 1.00 78.50 257 GLY A O 1
ATOM 2021 N N . PHE A 1 258 ? -12.434 -13.693 13.028 1.00 83.25 258 PHE A N 1
ATOM 2022 C CA . PHE A 1 258 ? -12.264 -14.075 11.628 1.00 83.25 258 PHE A CA 1
ATOM 2023 C C . PHE A 1 258 ? -11.873 -12.868 10.754 1.00 83.25 258 PHE A C 1
ATOM 2025 O O . PHE A 1 258 ? -12.137 -11.723 11.137 1.00 83.25 258 PHE A O 1
ATOM 2032 N N . PRO A 1 259 ? -11.280 -13.102 9.563 1.00 75.56 259 PRO A N 1
ATOM 2033 C CA . PRO A 1 259 ? -10.936 -12.053 8.602 1.00 75.56 259 PRO A CA 1
ATOM 2034 C C . PRO A 1 259 ? -12.203 -11.397 8.029 1.00 75.56 259 PRO A C 1
ATOM 2036 O O . PRO A 1 259 ? -12.688 -11.735 6.954 1.00 75.56 259 PRO A O 1
ATOM 2039 N N . ILE A 1 260 ? -12.776 -10.478 8.798 1.00 86.44 260 ILE A N 1
ATOM 2040 C CA . ILE A 1 260 ? -13.944 -9.674 8.450 1.00 86.44 260 ILE A CA 1
ATOM 2041 C C . ILE A 1 260 ? -13.458 -8.235 8.338 1.00 86.44 260 ILE A C 1
ATOM 2043 O O . ILE A 1 260 ? -12.769 -7.755 9.241 1.00 86.44 260 ILE A O 1
ATOM 2047 N N . ASP A 1 261 ? -13.808 -7.535 7.265 1.00 86.25 261 ASP A N 1
ATOM 2048 C CA . ASP A 1 261 ? -13.423 -6.139 7.081 1.00 86.25 261 ASP A CA 1
ATOM 2049 C C . ASP A 1 261 ? -14.072 -5.221 8.137 1.00 86.25 261 ASP A C 1
ATOM 2051 O O . ASP A 1 261 ? -15.133 -5.516 8.703 1.00 86.25 261 ASP A O 1
ATOM 2055 N N . ILE A 1 262 ? -13.434 -4.083 8.418 1.00 88.00 262 ILE A N 1
ATOM 2056 C CA . ILE A 1 262 ? -13.908 -3.147 9.444 1.00 88.00 262 ILE A CA 1
ATOM 2057 C C . ILE A 1 262 ? -15.326 -2.623 9.172 1.00 88.00 262 ILE A C 1
ATOM 2059 O O . ILE A 1 262 ? -16.080 -2.382 10.117 1.00 88.00 262 ILE A O 1
ATOM 2063 N N . VAL A 1 263 ? -15.732 -2.472 7.907 1.00 88.44 263 VAL A N 1
ATOM 2064 C CA . VAL A 1 263 ? -17.070 -1.979 7.548 1.00 88.44 263 VAL A CA 1
ATOM 2065 C C . VAL A 1 263 ? -18.124 -3.012 7.937 1.00 88.44 263 VAL A C 1
ATOM 2067 O O . VAL A 1 263 ? -19.131 -2.654 8.551 1.00 88.44 263 VAL A O 1
ATOM 2070 N N . SER A 1 264 ? -17.870 -4.291 7.675 1.00 91.00 264 SER A N 1
ATOM 2071 C CA . SER A 1 264 ? -18.722 -5.401 8.104 1.00 91.00 264 SER A CA 1
ATOM 2072 C C . SER A 1 264 ? -18.823 -5.501 9.630 1.00 91.00 264 SER A C 1
ATOM 2074 O O . SER A 1 264 ? -19.931 -5.637 10.155 1.00 91.00 264 SER A O 1
ATOM 2076 N N . VAL A 1 265 ? -17.717 -5.326 10.366 1.00 90.50 265 VAL A N 1
ATOM 2077 C CA . VAL A 1 265 ? -17.737 -5.271 11.845 1.00 90.50 265 VAL A CA 1
ATOM 2078 C C . VAL A 1 265 ? -18.609 -4.114 12.346 1.00 90.50 265 VAL A C 1
ATOM 2080 O O . VAL A 1 265 ? -19.442 -4.287 13.240 1.00 90.50 265 VAL A O 1
ATOM 2083 N N . LEU A 1 266 ? -18.467 -2.923 11.758 1.00 89.56 266 LEU A N 1
ATOM 2084 C CA . LEU A 1 266 ? -19.284 -1.761 12.117 1.00 89.56 266 LEU A CA 1
ATOM 2085 C C . LEU A 1 266 ? -20.763 -1.950 11.767 1.00 89.56 266 LEU A C 1
ATOM 2087 O O . LEU A 1 266 ? -21.628 -1.534 12.541 1.00 89.56 266 LEU A O 1
ATOM 2091 N N . ASN A 1 267 ? -21.069 -2.578 10.633 1.00 90.81 267 ASN A N 1
ATOM 2092 C CA . ASN A 1 267 ? -22.437 -2.911 10.249 1.00 90.81 267 ASN A CA 1
ATOM 2093 C C . ASN A 1 267 ? -23.051 -3.924 11.217 1.00 90.81 267 ASN A C 1
ATOM 2095 O O . ASN A 1 267 ? -24.202 -3.757 11.616 1.00 90.81 267 ASN A O 1
ATOM 2099 N N . LEU A 1 268 ? -22.271 -4.894 11.695 1.00 90.19 268 LEU A N 1
ATOM 2100 C CA . LEU A 1 268 ? -22.720 -5.821 12.726 1.00 90.19 268 LEU A CA 1
ATOM 2101 C C . LEU A 1 268 ? -23.007 -5.103 14.056 1.00 90.19 268 LEU A C 1
ATOM 2103 O O . LEU A 1 268 ? -24.037 -5.359 14.671 1.00 90.19 268 LEU A O 1
ATOM 2107 N N . CYS A 1 269 ? -22.184 -4.122 14.448 1.00 88.88 269 CYS A N 1
ATOM 2108 C CA . CYS A 1 269 ? -22.454 -3.264 15.616 1.00 88.88 269 CYS A CA 1
ATOM 2109 C C . CYS A 1 269 ? -23.708 -2.387 15.456 1.00 88.88 269 CYS A C 1
ATOM 2111 O O . CYS A 1 269 ? -24.260 -1.893 16.439 1.00 88.88 269 CYS A O 1
ATOM 2113 N N . ARG A 1 270 ? -24.119 -2.097 14.217 1.00 86.62 270 ARG A N 1
ATOM 2114 C CA . ARG A 1 270 ? -25.365 -1.372 13.929 1.00 86.62 270 ARG A CA 1
ATOM 2115 C C . ARG A 1 270 ? -26.571 -2.309 13.963 1.00 86.62 270 ARG A C 1
ATOM 2117 O O . ARG A 1 270 ? -27.636 -1.879 14.390 1.00 86.62 270 ARG A O 1
ATOM 2124 N N . ALA A 1 271 ? -26.395 -3.552 13.520 1.00 89.62 271 ALA A N 1
ATOM 2125 C CA . ALA A 1 271 ? -27.459 -4.543 13.400 1.00 89.62 271 ALA A CA 1
ATOM 2126 C C . ALA A 1 271 ? -27.753 -5.301 14.707 1.00 89.62 271 ALA A C 1
ATOM 2128 O O . ALA A 1 271 ? -28.906 -5.646 14.952 1.00 89.62 271 ALA A O 1
ATOM 2129 N N . SER A 1 272 ? -26.741 -5.551 15.544 1.00 90.94 272 SER A N 1
ATOM 2130 C CA . SER A 1 272 ? -26.864 -6.287 16.807 1.00 90.94 272 SER A CA 1
ATOM 2131 C C . SER A 1 272 ? -26.493 -5.405 17.995 1.00 90.94 272 SER A C 1
ATOM 2133 O O . SER A 1 272 ? -25.389 -4.858 18.078 1.00 90.94 272 SER A O 1
ATOM 2135 N N . TRP A 1 273 ? -27.422 -5.298 18.946 1.00 87.25 273 TRP A N 1
ATOM 2136 C CA . TRP A 1 273 ? -27.185 -4.602 20.207 1.00 87.25 273 TRP A CA 1
ATOM 2137 C C . TRP A 1 273 ? -26.192 -5.377 21.071 1.00 87.25 273 TRP A C 1
ATOM 2139 O O . TRP A 1 273 ? -25.279 -4.775 21.629 1.00 87.25 273 TRP A O 1
ATOM 2149 N N . SER A 1 274 ? -26.305 -6.709 21.111 1.00 88.44 274 SER A N 1
ATOM 2150 C CA . SER A 1 274 ? -25.386 -7.561 21.872 1.00 88.44 274 SER A CA 1
ATOM 2151 C C . SER A 1 274 ? -23.944 -7.414 21.390 1.00 88.44 274 SER A C 1
ATOM 2153 O O . SER A 1 274 ? -23.054 -7.162 22.200 1.00 88.44 274 SER A O 1
ATOM 2155 N N . VAL A 1 275 ? -23.708 -7.466 20.073 1.00 90.62 275 VAL A N 1
ATOM 2156 C CA . VAL A 1 275 ? -22.366 -7.247 19.507 1.00 90.62 275 VAL A CA 1
ATOM 2157 C C . VAL A 1 275 ? -21.865 -5.836 19.805 1.00 90.62 275 VAL A C 1
ATOM 2159 O O . VAL A 1 275 ? -20.706 -5.654 20.182 1.00 90.62 275 VAL A O 1
ATOM 2162 N N . ARG A 1 276 ? -22.733 -4.825 19.686 1.00 88.44 276 ARG A N 1
ATOM 2163 C CA . ARG A 1 276 ? -22.370 -3.443 20.007 1.00 88.44 276 ARG A CA 1
ATOM 2164 C C . ARG A 1 276 ? -21.894 -3.296 21.450 1.00 88.44 276 ARG A C 1
ATOM 2166 O O . ARG A 1 276 ? -20.862 -2.667 21.659 1.00 88.44 276 ARG A O 1
ATOM 2173 N N . CYS A 1 277 ? -22.619 -3.863 22.414 1.00 84.94 277 CYS A N 1
ATOM 2174 C CA . CYS A 1 277 ? -22.264 -3.803 23.832 1.00 84.94 277 CYS A CA 1
ATOM 2175 C C . CYS A 1 277 ? -20.914 -4.469 24.112 1.00 84.94 277 CYS A C 1
ATOM 2177 O O . CYS A 1 277 ? -20.093 -3.890 24.814 1.00 84.94 277 CYS A O 1
ATOM 2179 N N . VAL A 1 278 ? -20.655 -5.639 23.518 1.00 87.94 278 VAL A N 1
ATOM 2180 C CA . VAL A 1 278 ? -19.373 -6.352 23.670 1.00 87.94 278 VAL A CA 1
ATOM 2181 C C . VAL A 1 278 ? -18.195 -5.533 23.143 1.00 87.94 278 VAL A C 1
ATOM 2183 O O . VAL A 1 278 ? -17.095 -5.615 23.684 1.00 87.94 278 VAL A O 1
ATOM 2186 N N . LEU A 1 279 ? -18.409 -4.745 22.088 1.00 87.88 279 LEU A N 1
ATOM 2187 C CA . LEU A 1 279 ? -17.346 -4.006 21.414 1.00 87.88 279 LEU A CA 1
ATOM 2188 C C . LEU A 1 279 ? -17.176 -2.559 21.871 1.00 87.88 279 LEU A C 1
ATOM 2190 O O . LEU A 1 279 ? -16.150 -1.960 21.559 1.00 87.88 279 LEU A O 1
ATOM 2194 N N . GLN A 1 280 ? -18.154 -1.968 22.554 1.00 81.88 280 GLN A N 1
ATOM 2195 C CA . GLN A 1 280 ? -18.151 -0.533 22.842 1.00 81.88 280 GLN A CA 1
ATOM 2196 C C . GLN A 1 280 ? -16.911 -0.089 23.632 1.00 81.88 280 GLN A C 1
ATOM 2198 O O . GLN A 1 280 ? -16.277 0.880 23.224 1.00 81.88 280 GLN A O 1
ATOM 2203 N N . ASP A 1 281 ? -16.531 -0.854 24.658 1.00 76.81 281 ASP A N 1
ATOM 2204 C CA . ASP A 1 281 ? -15.424 -0.536 25.572 1.00 76.81 281 ASP A CA 1
ATOM 2205 C C . ASP A 1 281 ? -14.316 -1.613 25.547 1.00 76.81 281 ASP A C 1
ATOM 2207 O O . ASP A 1 281 ? -13.593 -1.827 26.519 1.00 76.81 281 ASP A O 1
ATOM 2211 N N . ASN A 1 282 ? -14.191 -2.341 24.430 1.00 86.19 282 ASN A N 1
ATOM 2212 C CA . ASN A 1 282 ? -13.207 -3.414 24.282 1.00 86.19 282 ASN A CA 1
ATOM 2213 C C . ASN A 1 282 ? -11.923 -2.921 23.600 1.00 86.19 282 ASN A C 1
ATOM 2215 O O . ASN A 1 282 ? -11.699 -3.135 22.406 1.00 86.19 282 ASN A O 1
ATOM 2219 N N . ASP A 1 283 ? -11.061 -2.267 24.377 1.00 84.19 283 ASP A N 1
ATOM 2220 C CA . ASP A 1 283 ? -9.788 -1.724 23.890 1.00 84.19 283 ASP A CA 1
ATOM 2221 C C . ASP A 1 283 ? -8.879 -2.792 23.277 1.00 84.19 283 ASP A C 1
ATOM 2223 O O . ASP A 1 283 ? -8.215 -2.534 22.274 1.00 84.19 283 ASP A O 1
ATOM 2227 N N . LEU A 1 284 ? -8.845 -3.997 23.854 1.00 87.44 284 LEU A N 1
ATOM 2228 C CA . LEU A 1 284 ? -8.019 -5.094 23.346 1.00 87.44 284 LEU A CA 1
ATOM 2229 C C . LEU A 1 284 ? -8.457 -5.512 21.941 1.00 87.44 284 LEU A C 1
ATOM 2231 O O . LEU A 1 284 ? -7.608 -5.688 21.066 1.00 87.44 284 LEU A O 1
ATOM 2235 N N . PHE A 1 285 ? -9.767 -5.595 21.706 1.00 89.75 285 PHE A N 1
ATOM 2236 C CA . PHE A 1 285 ? -10.313 -5.868 20.384 1.00 89.75 285 PHE A CA 1
ATOM 2237 C C . PHE A 1 285 ? -9.900 -4.789 19.380 1.00 89.75 285 PHE A C 1
ATOM 2239 O O . PHE A 1 285 ? -9.329 -5.111 18.340 1.00 89.75 285 PHE A O 1
ATOM 2246 N N . TRP A 1 286 ? -10.113 -3.505 19.692 1.00 89.56 286 TRP A N 1
ATOM 2247 C CA . TRP A 1 286 ? -9.780 -2.419 18.762 1.00 89.56 286 TRP A CA 1
ATOM 2248 C C . TRP A 1 286 ? -8.271 -2.274 18.525 1.00 89.56 286 TRP A C 1
ATOM 2250 O O . TRP A 1 286 ? -7.861 -1.993 17.399 1.00 89.56 286 TRP A O 1
ATOM 2260 N N . LYS A 1 287 ? -7.430 -2.537 19.535 1.00 89.94 287 LYS A N 1
ATOM 2261 C CA . LYS A 1 287 ? -5.968 -2.627 19.368 1.00 89.94 287 LYS A CA 1
ATOM 2262 C C . LYS A 1 287 ? -5.586 -3.779 18.434 1.00 89.94 287 LYS A C 1
ATOM 2264 O O . LYS A 1 287 ? -4.701 -3.612 17.599 1.00 89.94 287 LYS A O 1
ATOM 2269 N N . GLY A 1 288 ? -6.264 -4.923 18.543 1.00 89.94 288 GLY A N 1
ATOM 2270 C CA . GLY A 1 288 ? -6.116 -6.039 17.606 1.00 89.94 288 GLY A CA 1
ATOM 2271 C C . GLY A 1 288 ? -6.532 -5.656 16.184 1.00 89.94 288 GLY A C 1
ATOM 2272 O O . GLY A 1 288 ? -5.806 -5.939 15.234 1.00 89.94 288 GLY A O 1
ATOM 2273 N N . ARG A 1 289 ? -7.643 -4.925 16.037 1.00 90.56 289 ARG A N 1
ATOM 2274 C CA . ARG A 1 289 ? -8.120 -4.431 14.737 1.00 90.56 289 ARG A CA 1
ATOM 2275 C C . ARG A 1 289 ? -7.155 -3.460 14.066 1.00 90.56 289 ARG A C 1
ATOM 2277 O O . ARG A 1 289 ? -7.030 -3.531 12.856 1.00 90.56 289 ARG A O 1
ATOM 2284 N N . ILE A 1 290 ? -6.403 -2.639 14.806 1.00 91.25 290 ILE A N 1
ATOM 2285 C CA . ILE A 1 290 ? -5.322 -1.831 14.206 1.00 91.25 290 ILE A CA 1
ATOM 2286 C C . ILE A 1 290 ? -4.337 -2.724 13.439 1.00 91.25 290 ILE A C 1
ATOM 2288 O O . ILE A 1 290 ? -4.022 -2.421 12.295 1.00 91.25 290 ILE A O 1
ATOM 2292 N N . ARG A 1 291 ? -3.926 -3.862 14.011 1.00 88.75 291 ARG A N 1
ATOM 2293 C CA . ARG A 1 291 ? -2.990 -4.785 13.348 1.00 88.75 291 ARG A CA 1
ATOM 2294 C C . ARG A 1 291 ? -3.581 -5.460 12.110 1.00 88.75 291 ARG A C 1
ATOM 2296 O O . ARG A 1 291 ? -2.847 -5.734 11.170 1.00 88.75 291 ARG A O 1
ATOM 2303 N N . ILE A 1 292 ? -4.885 -5.734 12.128 1.00 87.75 292 ILE A N 1
ATOM 2304 C CA . ILE A 1 292 ? -5.588 -6.450 11.054 1.00 87.75 292 ILE A CA 1
ATOM 2305 C C . ILE A 1 292 ? -5.985 -5.507 9.913 1.00 87.75 292 ILE A C 1
ATOM 2307 O O . ILE A 1 292 ? -5.800 -5.841 8.751 1.00 87.75 292 ILE A O 1
ATOM 2311 N N . ASP A 1 293 ? -6.545 -4.339 10.231 1.00 90.12 293 ASP A N 1
ATOM 2312 C CA . ASP A 1 293 ? -7.098 -3.400 9.247 1.00 90.12 293 ASP A CA 1
ATOM 2313 C C . ASP A 1 293 ? -6.073 -2.386 8.732 1.00 90.12 293 ASP A C 1
ATOM 2315 O O . ASP A 1 293 ? -6.276 -1.785 7.675 1.00 90.12 293 ASP A O 1
ATOM 2319 N N . LEU A 1 294 ? -4.986 -2.162 9.477 1.00 91.94 294 LEU A N 1
ATOM 2320 C CA . LEU A 1 294 ? -3.899 -1.254 9.109 1.00 91.94 294 LEU A CA 1
ATOM 2321 C C . LEU A 1 294 ? -2.537 -1.980 9.100 1.00 91.94 294 LEU A C 1
ATOM 2323 O O . LEU A 1 294 ? -1.577 -1.483 9.692 1.00 91.94 294 LEU A O 1
ATOM 2327 N N . PRO A 1 295 ? -2.400 -3.125 8.399 1.00 90.88 295 PRO A N 1
ATOM 2328 C CA . PRO A 1 295 ? -1.192 -3.955 8.442 1.00 90.88 295 PRO A CA 1
ATOM 2329 C C . PRO A 1 295 ? 0.073 -3.190 8.019 1.00 90.88 295 PRO A C 1
ATOM 2331 O O . PRO A 1 295 ? 1.138 -3.385 8.593 1.00 90.88 295 PRO A O 1
ATOM 2334 N N . CYS A 1 296 ? -0.055 -2.229 7.097 1.00 91.88 296 CYS A N 1
ATOM 2335 C CA . CYS A 1 296 ? 1.054 -1.414 6.598 1.00 91.88 296 CYS A CA 1
ATOM 2336 C C . CYS A 1 296 ? 1.521 -0.275 7.540 1.00 91.88 296 CYS A C 1
ATOM 2338 O O . CYS A 1 296 ? 2.367 0.536 7.149 1.00 91.88 296 CYS A O 1
ATOM 2340 N N . PHE A 1 297 ? 0.964 -0.157 8.753 1.00 93.81 297 PHE A N 1
ATOM 2341 C CA . PHE A 1 297 ? 1.306 0.883 9.738 1.00 93.81 297 PHE A CA 1
ATOM 2342 C C . PHE A 1 297 ? 2.364 0.381 10.728 1.00 93.81 297 PHE A C 1
ATOM 2344 O O . PHE A 1 297 ? 2.160 0.364 11.945 1.00 93.81 297 PHE A O 1
ATOM 2351 N N . PHE A 1 298 ? 3.515 -0.029 10.201 1.00 91.06 298 PHE A N 1
ATOM 2352 C CA . PHE A 1 298 ? 4.594 -0.657 10.971 1.00 91.06 298 PHE A CA 1
ATOM 2353 C C . PHE A 1 298 ? 5.048 0.198 12.154 1.00 91.06 298 PHE A C 1
ATOM 2355 O O . PHE A 1 298 ? 5.199 -0.305 13.266 1.00 91.06 298 PHE A O 1
ATOM 2362 N N . GLU A 1 299 ? 5.182 1.505 11.936 1.00 92.94 299 GLU A N 1
ATOM 2363 C CA . GLU A 1 299 ? 5.583 2.456 12.964 1.00 92.94 299 GLU A CA 1
ATOM 2364 C C . GLU A 1 299 ? 4.548 2.499 14.090 1.00 92.94 299 GLU A C 1
ATOM 2366 O O . GLU A 1 299 ? 4.916 2.514 15.257 1.00 92.94 299 GLU A O 1
ATOM 2371 N N . LEU A 1 300 ? 3.247 2.451 13.779 1.00 92.88 300 LEU A N 1
ATOM 2372 C CA . LEU A 1 300 ? 2.204 2.403 14.806 1.00 92.88 300 LEU A CA 1
ATOM 2373 C C . LEU A 1 300 ? 2.262 1.093 15.598 1.00 92.88 300 LEU A C 1
ATOM 2375 O O . LEU A 1 300 ? 2.143 1.112 16.822 1.00 92.88 300 LEU A O 1
ATOM 2379 N N . HIS A 1 301 ? 2.475 -0.037 14.922 1.00 91.69 301 HIS A N 1
ATOM 2380 C CA . HIS A 1 301 ? 2.609 -1.337 15.580 1.00 91.69 301 HIS A CA 1
ATOM 2381 C C . HIS A 1 301 ? 3.807 -1.379 16.528 1.00 91.69 301 HIS A C 1
ATOM 2383 O O . HIS A 1 301 ? 3.689 -1.925 17.627 1.00 91.69 301 HIS A O 1
ATOM 2389 N N . GLN A 1 302 ? 4.927 -0.787 16.114 1.00 90.81 302 GLN A N 1
ATOM 2390 C CA . GLN A 1 302 ? 6.126 -0.645 16.929 1.00 90.81 302 GLN A CA 1
ATOM 2391 C C . GLN A 1 302 ? 5.875 0.286 18.118 1.00 90.81 302 GLN A C 1
ATOM 2393 O O . GLN A 1 302 ? 6.126 -0.102 19.254 1.00 90.81 302 GLN A O 1
ATOM 2398 N N . LEU A 1 303 ? 5.287 1.463 17.886 1.00 92.19 303 LEU A N 1
ATOM 2399 C CA . LEU A 1 303 ? 4.939 2.418 18.941 1.00 92.19 303 LEU A CA 1
ATOM 2400 C C . LEU A 1 303 ? 4.035 1.786 20.011 1.00 92.19 303 LEU A C 1
ATOM 2402 O O . LEU A 1 303 ? 4.257 1.991 21.199 1.00 92.19 303 LEU A O 1
ATOM 2406 N N . MET A 1 304 ? 3.044 0.988 19.601 1.00 91.31 304 MET A N 1
ATOM 2407 C CA . MET A 1 304 ? 2.158 0.259 20.516 1.00 91.31 304 MET A CA 1
ATOM 2408 C C . MET A 1 304 ? 2.855 -0.883 21.269 1.00 91.31 304 MET A C 1
ATOM 2410 O O . MET A 1 304 ? 2.375 -1.285 22.327 1.00 91.31 304 MET A O 1
ATOM 2414 N N . ALA A 1 305 ? 3.927 -1.452 20.711 1.00 89.69 305 ALA A N 1
ATOM 2415 C CA . ALA A 1 305 ? 4.705 -2.509 21.353 1.00 89.69 305 ALA A CA 1
ATOM 2416 C C . ALA A 1 305 ? 5.723 -1.945 22.358 1.00 89.69 305 ALA A C 1
ATOM 2418 O O . ALA A 1 305 ? 5.908 -2.522 23.425 1.00 89.69 305 ALA A O 1
ATOM 2419 N N . GLU A 1 306 ? 6.358 -0.820 22.025 1.00 92.06 306 GLU A N 1
ATOM 2420 C CA . GLU A 1 306 ? 7.341 -0.133 22.872 1.00 92.06 306 GLU A CA 1
ATOM 2421 C C . GLU A 1 306 ? 6.692 0.626 24.033 1.00 92.06 306 GLU A C 1
ATOM 2423 O O . GLU A 1 306 ? 7.259 0.695 25.121 1.00 92.06 306 GLU A O 1
ATOM 2428 N N . ASP A 1 307 ? 5.502 1.186 23.810 1.00 90.75 307 ASP A N 1
ATOM 2429 C CA . ASP A 1 307 ? 4.751 1.960 24.794 1.00 90.75 307 ASP A CA 1
ATOM 2430 C C . ASP A 1 307 ? 3.322 1.396 24.940 1.00 90.75 307 ASP A C 1
ATOM 2432 O O . ASP A 1 307 ? 2.389 1.853 24.268 1.00 90.75 307 ASP A O 1
ATOM 2436 N N . PRO A 1 308 ? 3.115 0.397 25.823 1.00 86.31 308 PRO A N 1
ATOM 2437 C CA . PRO A 1 308 ? 1.792 -0.184 26.079 1.00 86.31 308 PRO A CA 1
ATOM 2438 C C . PRO A 1 308 ? 0.753 0.835 26.578 1.00 86.31 308 PRO A C 1
ATOM 2440 O O . PRO A 1 308 ? -0.458 0.638 26.409 1.00 86.31 308 PRO A O 1
ATOM 2443 N N . GLU A 1 309 ? 1.230 1.932 27.167 1.00 87.94 309 GLU A N 1
ATOM 2444 C CA . GLU A 1 309 ? 0.436 3.005 27.757 1.00 87.94 309 GLU A CA 1
ATOM 2445 C C . GLU A 1 309 ? 0.052 4.084 26.737 1.00 87.94 309 GLU A C 1
ATOM 2447 O O . GLU A 1 309 ? -0.861 4.871 26.996 1.00 87.94 309 GLU A O 1
ATOM 2452 N N . LEU A 1 310 ? 0.655 4.069 25.540 1.00 88.19 310 LEU A N 1
ATOM 2453 C CA . LEU A 1 310 ? 0.427 5.037 24.462 1.00 88.19 310 LEU A CA 1
ATOM 2454 C C . LEU A 1 310 ? -1.058 5.280 24.181 1.00 88.19 310 LEU A C 1
ATOM 2456 O O . LEU A 1 310 ? -1.462 6.407 23.880 1.00 88.19 310 LEU A O 1
ATOM 2460 N N . LEU A 1 311 ? -1.853 4.210 24.253 1.00 87.50 311 LEU A N 1
ATOM 2461 C CA . LEU A 1 311 ? -3.285 4.188 23.966 1.00 87.50 311 LEU A CA 1
ATOM 2462 C C . LEU A 1 311 ? -4.156 3.956 25.215 1.00 87.50 311 LEU A C 1
ATOM 2464 O O . LEU A 1 311 ? -5.352 3.712 25.068 1.00 87.50 311 LEU A O 1
ATOM 2468 N N . ARG A 1 312 ? -3.604 3.984 26.438 1.00 85.00 312 ARG A N 1
ATOM 2469 C CA . ARG A 1 312 ? -4.403 3.741 27.652 1.00 85.00 312 ARG A CA 1
ATOM 2470 C C . ARG A 1 312 ? -5.420 4.865 27.861 1.00 85.00 312 ARG A C 1
ATOM 2472 O O . ARG A 1 312 ? -5.054 6.036 27.881 1.00 85.00 312 ARG A O 1
ATOM 2479 N N . GLY A 1 313 ? -6.689 4.495 28.055 1.00 79.31 313 GLY A N 1
ATOM 2480 C CA . GLY A 1 313 ? -7.783 5.441 28.313 1.00 79.31 313 GLY A CA 1
ATOM 2481 C C . GLY A 1 313 ? -8.168 6.298 27.105 1.00 79.31 313 GLY A C 1
ATOM 2482 O O . GLY A 1 313 ? -8.892 7.275 27.260 1.00 79.31 313 GLY A O 1
ATOM 2483 N N . LYS A 1 314 ? -7.674 5.950 25.912 1.00 84.31 314 LYS A N 1
ATOM 2484 C CA . LYS A 1 314 ? -7.919 6.663 24.657 1.00 84.31 314 LYS A CA 1
ATOM 2485 C C . LYS A 1 314 ? -8.942 5.912 23.813 1.00 84.31 314 LYS A C 1
ATOM 2487 O O . LYS A 1 314 ? -9.004 4.689 23.840 1.00 84.31 314 LYS A O 1
ATOM 2492 N N . ASN A 1 315 ? -9.693 6.635 22.986 1.00 84.44 315 ASN A N 1
ATOM 2493 C CA . ASN A 1 315 ? -10.636 6.041 22.039 1.00 84.44 315 ASN A CA 1
ATOM 2494 C C . ASN A 1 315 ? -9.913 5.331 20.873 1.00 84.44 315 ASN A C 1
ATOM 2496 O O . ASN A 1 315 ? -9.726 5.899 19.792 1.00 84.44 315 ASN A O 1
ATOM 2500 N N . VAL A 1 316 ? -9.517 4.071 21.083 1.00 88.19 316 VAL A N 1
ATOM 2501 C CA . VAL A 1 316 ? -8.792 3.254 20.091 1.00 88.19 316 VAL A CA 1
ATOM 2502 C C . VAL A 1 316 ? -9.615 3.047 18.817 1.00 88.19 316 VAL A C 1
ATOM 2504 O O . VAL A 1 316 ? -9.081 3.127 17.712 1.00 88.19 316 VAL A O 1
ATOM 2507 N N . LYS A 1 317 ? -10.932 2.849 18.953 1.00 87.62 317 LYS A N 1
ATOM 2508 C CA . LYS A 1 317 ? -11.853 2.741 17.815 1.00 87.62 317 LYS A CA 1
ATOM 2509 C C . LYS A 1 317 ? -11.857 4.017 16.968 1.00 87.62 317 LYS A C 1
ATOM 2511 O O . LYS A 1 317 ? -11.807 3.941 15.744 1.00 87.62 317 LYS A O 1
ATOM 2516 N N . GLY A 1 318 ? -11.926 5.183 17.611 1.00 86.25 318 GLY A N 1
ATOM 2517 C CA . GLY A 1 318 ? -11.848 6.492 16.956 1.00 86.25 318 GLY A CA 1
ATOM 2518 C C . GLY A 1 318 ? -10.550 6.668 16.192 1.00 86.25 318 GLY A C 1
ATOM 2519 O O . GLY A 1 318 ? -10.586 6.993 15.008 1.00 86.25 318 GLY A O 1
ATOM 2520 N N . LEU A 1 319 ? -9.424 6.362 16.836 1.00 89.88 319 LEU A N 1
ATOM 2521 C CA . LEU A 1 319 ? -8.111 6.411 16.203 1.00 89.88 319 LEU A CA 1
ATOM 2522 C C . LEU A 1 319 ? -8.040 5.510 14.962 1.00 89.88 319 LEU A C 1
ATOM 2524 O O . LEU A 1 319 ? -7.637 5.981 13.902 1.00 89.88 319 LEU A O 1
ATOM 2528 N N . LEU A 1 320 ? -8.466 4.246 15.076 1.00 91.19 320 LEU A N 1
ATOM 2529 C CA . LEU A 1 320 ? -8.503 3.303 13.955 1.00 91.19 320 LEU A CA 1
ATOM 2530 C C . LEU A 1 320 ? -9.287 3.878 12.770 1.00 91.19 320 LEU A C 1
ATOM 2532 O O . LEU A 1 320 ? -8.787 3.904 11.648 1.00 91.19 320 LEU A O 1
ATOM 2536 N N . LEU A 1 321 ? -10.503 4.367 13.019 1.00 89.00 321 LEU A N 1
ATOM 2537 C CA . LEU A 1 321 ? -11.380 4.872 11.964 1.00 89.00 321 LEU A CA 1
ATOM 2538 C C . LEU A 1 321 ? -10.858 6.168 11.341 1.00 89.00 321 LEU A C 1
ATOM 2540 O O . LEU A 1 321 ? -10.945 6.333 10.125 1.00 89.00 321 LEU A O 1
ATOM 2544 N N . ALA A 1 322 ? -10.264 7.054 12.139 1.00 89.56 322 ALA A N 1
ATOM 2545 C CA . ALA A 1 322 ? -9.637 8.259 11.618 1.00 89.56 322 ALA A CA 1
ATOM 2546 C C . ALA A 1 322 ? -8.404 7.948 10.776 1.00 89.56 322 ALA A C 1
ATOM 2548 O O . ALA A 1 322 ? -8.294 8.473 9.675 1.00 89.56 322 ALA A O 1
ATOM 2549 N N . LEU A 1 323 ? -7.503 7.077 11.235 1.00 92.81 323 LEU A N 1
ATOM 2550 C CA . LEU A 1 323 ? -6.341 6.669 10.440 1.00 92.81 323 LEU A CA 1
ATOM 2551 C C . LEU A 1 323 ? -6.775 5.986 9.141 1.00 92.81 323 LEU A C 1
ATOM 2553 O O . LEU A 1 323 ? -6.232 6.288 8.080 1.00 92.81 323 LEU A O 1
ATOM 2557 N N . HIS A 1 324 ? -7.782 5.114 9.208 1.00 91.44 324 HIS A N 1
ATOM 2558 C CA . HIS A 1 324 ? -8.329 4.441 8.037 1.00 91.44 324 HIS A CA 1
ATOM 2559 C C . HIS A 1 324 ? -8.906 5.428 7.010 1.00 91.44 324 HIS A C 1
ATOM 2561 O O . HIS A 1 324 ? -8.698 5.235 5.813 1.00 91.44 324 HIS A O 1
ATOM 2567 N N . GLU A 1 325 ? -9.609 6.477 7.445 1.00 90.44 325 GLU A N 1
ATOM 2568 C CA . GLU A 1 325 ? -10.168 7.485 6.533 1.00 90.44 325 GLU A CA 1
ATOM 2569 C C . GLU A 1 325 ? -9.103 8.471 6.033 1.00 90.44 325 GLU A C 1
ATOM 2571 O O . GLU A 1 325 ? -9.001 8.698 4.830 1.00 90.44 325 GLU A O 1
ATOM 2576 N N . MET A 1 326 ? -8.244 8.993 6.917 1.00 91.44 326 MET A N 1
ATOM 2577 C CA . MET A 1 326 ? -7.164 9.929 6.561 1.00 91.44 326 MET A CA 1
ATOM 2578 C C . MET A 1 326 ? -6.139 9.328 5.596 1.00 91.44 326 MET A C 1
ATOM 2580 O O . MET A 1 326 ? -5.433 10.071 4.922 1.00 91.44 326 MET A O 1
ATOM 2584 N N . THR A 1 327 ? -6.035 7.999 5.537 1.00 94.44 327 THR A N 1
ATOM 2585 C CA . THR A 1 327 ? -5.122 7.287 4.632 1.00 94.44 327 THR A CA 1
ATOM 2586 C C . THR A 1 327 ? -5.835 6.553 3.503 1.00 94.44 327 THR A C 1
ATOM 2588 O O . THR A 1 327 ? -5.223 5.715 2.836 1.00 94.44 327 THR A O 1
ATOM 2591 N N . ARG A 1 328 ? -7.124 6.828 3.266 1.00 93.75 328 ARG A N 1
ATOM 2592 C CA . ARG A 1 328 ? -7.838 6.258 2.123 1.00 93.75 328 ARG A CA 1
ATOM 2593 C C . ARG A 1 328 ? -7.272 6.857 0.827 1.00 93.75 328 ARG A C 1
ATOM 2595 O O . ARG A 1 328 ? -7.377 8.068 0.643 1.00 93.75 328 ARG A O 1
ATOM 2602 N N . PRO A 1 329 ? -6.704 6.051 -0.091 1.00 94.25 329 PRO A N 1
ATOM 2603 C CA . PRO A 1 329 ? -6.176 6.579 -1.344 1.00 94.25 329 PRO A CA 1
ATOM 2604 C C . PRO A 1 329 ? -7.287 7.252 -2.159 1.00 94.25 329 PRO A C 1
ATOM 2606 O O . PRO A 1 329 ? -8.285 6.615 -2.495 1.00 94.25 329 PRO A O 1
ATOM 2609 N N . MET A 1 330 ? -7.124 8.535 -2.483 1.00 93.75 330 MET A N 1
ATOM 2610 C CA . MET A 1 330 ? -8.074 9.286 -3.308 1.00 93.75 330 MET A CA 1
ATOM 2611 C C . MET A 1 330 ? -7.383 10.386 -4.117 1.00 93.75 330 MET A C 1
ATOM 2613 O O . MET A 1 330 ? -6.335 10.898 -3.723 1.00 93.75 330 MET A O 1
ATOM 2617 N N . LYS A 1 331 ? -7.993 10.767 -5.245 1.00 93.75 331 LYS A N 1
ATOM 2618 C CA . LYS A 1 331 ? -7.564 11.927 -6.035 1.00 93.75 331 LYS A CA 1
ATOM 2619 C C . LYS A 1 331 ? -7.683 13.206 -5.197 1.00 93.75 331 LYS A C 1
ATOM 2621 O O . LYS A 1 331 ? -8.671 13.401 -4.493 1.00 93.75 331 LYS A O 1
ATOM 2626 N N . GLY A 1 332 ? -6.696 14.085 -5.317 1.00 92.75 332 GLY A N 1
ATOM 2627 C CA . GLY A 1 332 ? -6.624 15.369 -4.623 1.00 92.75 332 GLY A CA 1
ATOM 2628 C C . GLY A 1 332 ? -6.192 15.256 -3.163 1.00 92.75 332 GLY A C 1
ATOM 2629 O O . GLY A 1 332 ? -6.325 16.228 -2.424 1.00 92.75 332 GLY A O 1
ATOM 2630 N N . MET A 1 333 ? -5.705 14.087 -2.731 1.00 94.19 333 MET A N 1
ATOM 2631 C CA . MET A 1 333 ? -5.175 13.917 -1.384 1.00 94.19 333 MET A CA 1
ATOM 2632 C C . MET A 1 333 ? -3.916 14.768 -1.194 1.00 94.19 333 MET A C 1
ATOM 2634 O O . MET A 1 333 ? -2.979 14.688 -1.983 1.00 94.19 333 MET A O 1
ATOM 2638 N N . THR A 1 334 ? -3.891 15.540 -0.109 1.00 93.25 334 THR A N 1
ATOM 2639 C CA . THR A 1 334 ? -2.762 16.392 0.281 1.00 93.25 334 THR A CA 1
ATOM 2640 C C . THR A 1 334 ? -2.441 16.226 1.759 1.00 93.25 334 THR A C 1
ATOM 2642 O O . THR A 1 334 ? -3.313 15.865 2.551 1.00 93.25 334 THR A O 1
ATOM 2645 N N . GLY A 1 335 ? -1.223 16.589 2.155 1.00 91.81 335 GLY A N 1
ATOM 2646 C CA . GLY A 1 335 ? -0.831 16.687 3.558 1.00 91.81 335 GLY A CA 1
ATOM 2647 C C . GLY A 1 335 ? -0.018 15.490 4.057 1.00 91.81 335 GLY A C 1
ATOM 2648 O O . GLY A 1 335 ? 0.405 14.636 3.277 1.00 91.81 335 GLY A O 1
ATOM 2649 N N . PRO A 1 336 ? 0.220 15.407 5.375 1.00 92.25 336 PRO A N 1
ATOM 2650 C CA . PRO A 1 336 ? 1.292 14.583 5.934 1.00 92.25 336 PRO A CA 1
ATOM 2651 C C . PRO A 1 336 ? 1.043 13.069 5.828 1.00 92.25 336 PRO A C 1
ATOM 2653 O O . PRO A 1 336 ? 1.970 12.281 5.981 1.00 92.25 336 PRO A O 1
ATOM 2656 N N . PHE A 1 337 ? -0.192 12.648 5.543 1.00 94.12 337 PHE A N 1
ATOM 2657 C CA . PHE A 1 337 ? -0.572 11.238 5.419 1.00 94.12 337 PHE A CA 1
ATOM 2658 C C . PHE A 1 337 ? -0.439 10.672 3.998 1.00 94.12 337 PHE A C 1
ATOM 2660 O O . PHE A 1 337 ? -0.704 9.486 3.804 1.00 94.12 337 PHE A O 1
ATOM 2667 N N . MET A 1 338 ? -0.028 11.474 3.007 1.00 95.31 338 MET A N 1
ATOM 2668 C CA . MET A 1 338 ? 0.100 11.012 1.618 1.00 95.31 338 MET A CA 1
ATOM 2669 C C . MET A 1 338 ? 1.015 9.789 1.490 1.00 95.31 338 MET A C 1
ATOM 2671 O O . MET A 1 338 ? 0.636 8.809 0.856 1.00 95.31 338 MET A O 1
ATOM 2675 N N . GLY A 1 339 ? 2.178 9.795 2.147 1.00 95.31 339 GLY A N 1
ATOM 2676 C CA . GLY A 1 339 ? 3.095 8.653 2.118 1.00 95.31 339 GLY A CA 1
ATOM 2677 C C . GLY A 1 339 ? 2.466 7.364 2.657 1.00 95.31 339 GLY A C 1
ATOM 2678 O O . GLY A 1 339 ? 2.575 6.310 2.034 1.00 95.31 339 GLY A O 1
ATOM 2679 N N . LEU A 1 340 ? 1.717 7.449 3.763 1.00 96.19 340 LEU A N 1
ATOM 2680 C CA . LEU A 1 340 ? 1.005 6.304 4.346 1.00 96.19 340 LEU A CA 1
ATOM 2681 C C . LEU A 1 340 ? -0.147 5.816 3.461 1.00 96.19 340 LEU A C 1
ATOM 2683 O O . LEU A 1 340 ? -0.335 4.609 3.311 1.00 96.19 340 LEU A O 1
ATOM 2687 N N . ALA A 1 341 ? -0.894 6.724 2.833 1.00 96.50 341 ALA A N 1
ATOM 2688 C CA . ALA A 1 341 ? -1.919 6.344 1.866 1.00 96.50 341 ALA A CA 1
ATOM 2689 C C . ALA A 1 341 ? -1.312 5.661 0.631 1.00 96.50 341 ALA A C 1
ATOM 2691 O O . ALA A 1 341 ? -1.848 4.654 0.163 1.00 96.50 341 ALA A O 1
ATOM 2692 N N . ASN A 1 342 ? -0.163 6.138 0.135 1.00 97.00 342 ASN A N 1
ATOM 2693 C CA . ASN A 1 342 ? 0.537 5.469 -0.959 1.00 97.00 342 ASN A CA 1
ATOM 2694 C C . ASN A 1 342 ? 1.044 4.093 -0.510 1.00 97.00 342 ASN A C 1
ATOM 2696 O O . ASN A 1 342 ? 0.844 3.114 -1.225 1.00 97.00 342 ASN A O 1
ATOM 2700 N N . ARG A 1 343 ? 1.595 3.978 0.709 1.00 96.56 343 ARG A N 1
ATOM 2701 C CA . ARG A 1 343 ? 1.998 2.689 1.294 1.00 96.56 343 ARG A CA 1
ATOM 2702 C C . ARG A 1 343 ? 0.843 1.701 1.313 1.00 96.56 343 ARG A C 1
ATOM 2704 O O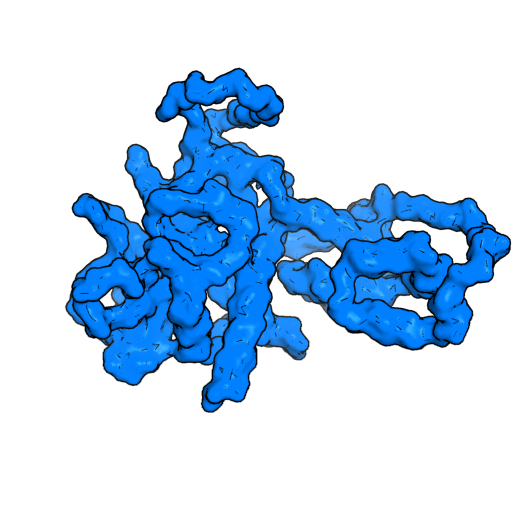 . ARG A 1 343 ? 1.007 0.574 0.869 1.00 96.56 343 ARG A O 1
ATOM 2711 N N . ARG A 1 344 ? -0.324 2.131 1.795 1.00 95.50 344 ARG A N 1
ATOM 2712 C CA . ARG A 1 344 ? -1.527 1.300 1.891 1.00 95.50 344 ARG A CA 1
ATOM 2713 C C . ARG A 1 344 ? -2.006 0.822 0.522 1.00 95.50 344 ARG A C 1
ATOM 2715 O O . ARG A 1 344 ? -2.374 -0.339 0.372 1.00 95.50 344 ARG A O 1
ATOM 2722 N N . ARG A 1 345 ? -1.947 1.691 -0.490 1.00 96.25 345 ARG A N 1
ATOM 2723 C CA . ARG A 1 345 ? -2.231 1.322 -1.884 1.00 96.25 345 ARG A CA 1
ATOM 2724 C C . ARG A 1 345 ? -1.267 0.244 -2.384 1.00 96.25 345 ARG A C 1
ATOM 2726 O O . ARG A 1 345 ? -1.716 -0.752 -2.936 1.00 96.25 345 ARG A O 1
ATOM 2733 N N . VAL A 1 346 ? 0.041 0.427 -2.194 1.00 97.44 346 VAL A N 1
ATOM 2734 C CA . VAL A 1 346 ? 1.048 -0.552 -2.645 1.00 97.44 346 VAL A CA 1
ATOM 2735 C C . VAL A 1 346 ? 0.952 -1.856 -1.852 1.00 97.44 346 VAL A C 1
ATOM 2737 O O . VAL A 1 346 ? 1.090 -2.925 -2.435 1.00 97.44 346 VAL A O 1
ATOM 2740 N N . TRP A 1 347 ? 0.649 -1.786 -0.555 1.00 96.12 347 TRP A N 1
ATOM 2741 C CA . TRP A 1 347 ? 0.445 -2.952 0.302 1.00 96.12 347 TRP A CA 1
ATOM 2742 C C . TRP A 1 347 ? -0.645 -3.880 -0.239 1.00 96.12 347 TRP A C 1
ATOM 2744 O O . TRP A 1 347 ? -0.419 -5.081 -0.324 1.00 96.12 347 TRP A O 1
ATOM 2754 N N . SER A 1 348 ? -1.771 -3.332 -0.704 1.00 94.69 348 SER A N 1
ATOM 2755 C CA . SER A 1 348 ? -2.839 -4.133 -1.319 1.00 94.69 348 SER A CA 1
ATOM 2756 C C . SER A 1 348 ? -2.370 -4.902 -2.564 1.00 94.69 348 SER A C 1
ATOM 2758 O O . SER A 1 348 ? -2.830 -6.014 -2.823 1.00 94.69 348 SER A O 1
ATOM 2760 N N . VAL A 1 349 ? -1.408 -4.363 -3.322 1.00 97.06 349 VAL A N 1
ATOM 2761 C CA . VAL A 1 349 ? -0.782 -5.092 -4.438 1.00 97.06 349 VAL A CA 1
ATOM 2762 C C . VAL A 1 349 ? 0.188 -6.155 -3.924 1.00 97.06 349 VAL A C 1
ATOM 2764 O O . VAL A 1 349 ? 0.212 -7.272 -4.439 1.00 97.06 349 VAL A O 1
ATOM 2767 N N . CYS A 1 350 ? 0.961 -5.845 -2.879 1.00 96.50 350 CYS A N 1
ATOM 2768 C CA . CYS A 1 350 ? 1.827 -6.823 -2.224 1.00 96.50 350 CYS A CA 1
ATOM 2769 C C . CYS A 1 350 ? 1.033 -8.021 -1.683 1.00 96.50 350 CYS A C 1
ATOM 2771 O O . CYS A 1 350 ? 1.502 -9.143 -1.825 1.00 96.50 350 CYS A O 1
ATOM 2773 N N . GLU A 1 351 ? -0.164 -7.815 -1.127 1.00 94.12 351 GLU A N 1
ATOM 2774 C CA . GLU A 1 351 ? -1.052 -8.893 -0.664 1.00 94.12 351 GLU A CA 1
ATOM 2775 C C . GLU A 1 351 ? -1.517 -9.793 -1.818 1.00 94.12 351 GLU A C 1
ATOM 2777 O O . GLU A 1 351 ? -1.498 -11.018 -1.687 1.00 94.12 351 GLU A O 1
ATOM 2782 N N . GLN A 1 352 ? -1.856 -9.210 -2.976 1.00 95.88 352 GLN A N 1
ATOM 2783 C CA . GLN A 1 352 ? -2.185 -9.978 -4.184 1.00 95.88 352 GLN A CA 1
ATOM 2784 C C . GLN A 1 352 ? -1.001 -10.845 -4.640 1.00 95.88 352 GLN A C 1
ATOM 2786 O O . GLN A 1 352 ? -1.181 -12.018 -4.967 1.00 95.88 352 GLN A O 1
ATOM 2791 N N . ILE A 1 353 ? 0.217 -10.291 -4.641 1.00 95.94 353 ILE A N 1
ATOM 2792 C CA . ILE A 1 353 ? 1.437 -11.034 -4.995 1.00 95.94 353 ILE A CA 1
ATOM 2793 C C . ILE A 1 353 ? 1.731 -12.115 -3.949 1.00 95.94 353 ILE A C 1
ATOM 2795 O O . ILE A 1 353 ? 2.061 -13.240 -4.317 1.00 95.94 353 ILE A O 1
ATOM 2799 N N . ALA A 1 354 ? 1.589 -11.800 -2.661 1.00 93.56 354 ALA A N 1
ATOM 2800 C CA . ALA A 1 354 ? 1.859 -12.720 -1.562 1.00 93.56 354 ALA A CA 1
ATOM 2801 C C . ALA A 1 354 ? 0.933 -13.941 -1.590 1.00 93.56 354 ALA A C 1
ATOM 2803 O O . ALA A 1 354 ? 1.407 -15.060 -1.406 1.00 93.56 354 ALA A O 1
ATOM 2804 N N . ALA A 1 355 ? -0.356 -13.749 -1.884 1.00 92.19 355 ALA A N 1
ATOM 2805 C CA . ALA A 1 355 ? -1.298 -14.854 -2.049 1.00 92.19 355 ALA A CA 1
ATOM 2806 C C . ALA A 1 355 ? -0.824 -15.840 -3.134 1.00 92.19 355 ALA A C 1
ATOM 2808 O O . ALA A 1 355 ? -0.709 -17.036 -2.883 1.00 92.19 355 ALA A O 1
ATOM 2809 N N . LEU A 1 356 ? -0.444 -15.322 -4.306 1.00 94.19 356 LEU A N 1
ATOM 2810 C CA . LEU A 1 356 ? 0.047 -16.133 -5.427 1.00 94.19 356 LEU A CA 1
ATOM 2811 C C . LEU A 1 356 ? 1.395 -16.794 -5.127 1.00 94.19 356 LEU A C 1
ATOM 2813 O O . LEU A 1 356 ? 1.640 -17.923 -5.543 1.00 94.19 356 LEU A O 1
ATOM 2817 N N . TYR A 1 357 ? 2.273 -16.092 -4.414 1.00 94.31 357 TYR A N 1
ATOM 2818 C CA . TYR A 1 357 ? 3.569 -16.614 -3.997 1.00 94.31 357 TYR A CA 1
ATOM 2819 C C . TYR A 1 357 ? 3.414 -17.855 -3.127 1.00 94.31 357 TYR A C 1
ATOM 2821 O O . TYR A 1 357 ? 4.055 -18.869 -3.395 1.00 94.31 357 TYR A O 1
ATOM 2829 N N . TRP A 1 358 ? 2.530 -17.809 -2.130 1.00 91.25 358 TRP A N 1
ATOM 2830 C CA . TRP A 1 358 ? 2.292 -18.954 -1.256 1.00 91.25 358 TRP A CA 1
ATOM 2831 C C . TRP A 1 358 ? 1.534 -20.093 -1.941 1.00 91.25 358 TRP A C 1
ATOM 2833 O O . TRP A 1 358 ? 1.661 -21.239 -1.516 1.00 91.25 358 TRP A O 1
ATOM 2843 N N . ASP A 1 359 ? 0.781 -19.823 -3.006 1.00 91.19 359 ASP A N 1
ATOM 2844 C CA . ASP A 1 359 ? 0.217 -20.877 -3.852 1.00 91.19 359 ASP A CA 1
ATOM 2845 C C . ASP A 1 359 ? 1.326 -21.618 -4.611 1.00 91.19 359 ASP A C 1
ATOM 2847 O O . ASP A 1 359 ? 1.456 -22.832 -4.475 1.00 91.19 359 ASP A O 1
ATOM 2851 N N . VAL A 1 360 ? 2.197 -20.889 -5.316 1.00 91.81 360 VAL A N 1
ATOM 2852 C CA . VAL A 1 360 ? 3.307 -21.479 -6.087 1.00 91.81 360 VAL A CA 1
ATOM 2853 C C . VAL A 1 360 ? 4.325 -22.181 -5.182 1.00 91.81 360 VAL A C 1
ATOM 2855 O O . VAL A 1 360 ? 4.776 -23.279 -5.501 1.00 91.81 360 VAL A O 1
ATOM 2858 N N . ALA A 1 361 ? 4.663 -21.591 -4.034 1.00 88.56 361 ALA A N 1
ATOM 2859 C CA . ALA A 1 361 ? 5.607 -22.175 -3.082 1.00 88.56 361 ALA A CA 1
ATOM 2860 C C . ALA A 1 361 ? 5.119 -23.505 -2.479 1.00 88.56 361 ALA A C 1
ATOM 2862 O O . ALA A 1 361 ? 5.936 -24.279 -1.999 1.00 88.56 361 ALA A O 1
ATOM 2863 N N . ARG A 1 362 ? 3.803 -23.767 -2.474 1.00 87.44 362 ARG A N 1
ATOM 2864 C CA . ARG A 1 362 ? 3.224 -25.048 -2.030 1.00 87.44 362 ARG A CA 1
ATOM 2865 C C . ARG A 1 362 ? 3.164 -26.098 -3.140 1.00 87.44 362 ARG A C 1
ATOM 2867 O O . ARG A 1 362 ? 3.033 -27.279 -2.836 1.00 87.44 362 ARG A O 1
ATOM 2874 N N . GLU A 1 363 ? 3.195 -25.667 -4.400 1.00 83.25 363 GLU A N 1
ATOM 2875 C CA . GLU A 1 363 ? 3.247 -26.538 -5.583 1.00 83.25 363 GLU A CA 1
ATOM 2876 C C . GLU A 1 363 ? 4.672 -27.025 -5.896 1.00 83.25 363 GLU A C 1
ATOM 2878 O O . GLU A 1 363 ? 4.827 -28.011 -6.618 1.00 83.25 363 GLU A O 1
ATOM 2883 N N . SER A 1 364 ? 5.684 -26.316 -5.385 1.00 67.75 364 SER A N 1
ATOM 2884 C CA . SER A 1 364 ? 7.119 -26.558 -5.601 1.00 67.75 364 SER A CA 1
ATOM 2885 C C . SER A 1 364 ? 7.701 -27.428 -4.494 1.00 67.75 364 SER A C 1
ATOM 2887 O O . SER A 1 364 ? 8.580 -28.260 -4.812 1.00 67.75 364 SER A O 1
#

Foldseek 3Di:
DQFFAQFAAQQQRHTQDSAFEDEDPPVVPPPPDPDDPDDDPDDDFGEYCVFPNPVQLNLSQFKWKWDAFPVRAIDIADRWGWDDDDPDIFIDHDDDPVRPVCRNDNDDGHDAFDDDDPPDPPDDHMGMHGPQLLLLLLCLLPVVDDPDDSVVSSVPDRSSLLSVLQSVQQDPSRRYGVFCSDPSVVQDDSGGTRDYQQVLSSGAQDDDPLLLVVLLVCLVPFQVVQDPPDPPDDCVVVCPDAPCVPPDLVVLVVVLPPLDAPVRLVVVLVVHVNSVVSPVPCLVSLVVVCCRHLVLSVSNVVVCVVCVCSNPPGNSVRSSVCLCVLLCDDGNRGDDNSSVVSSVSSSSSSNVSSVSSVVSVVVD